Protein AF-A0A644YAF0-F1 (afdb_monomer)

Radius of gyration: 15.58 Å; Cα contacts (8 Å, |Δi|>4): 383; chains: 1; bounding box: 41×31×39 Å

Sequence (183 aa):
MEALLSTLYEPDDVIFIGDACANYSRQRECVRTVTEHLSNLQMAEYFRPNPLTGMSVRRDNGKQSLVCDECVAKFRYAVVEFDSKPLNEQYAFYLAMLDKGMPFAALIYSGNKSIHGLLAVDCPDADSWKRTVEDELFRNRLELLGCDGACKNESRMTRTPGVIRSNGKKQKLLYLNPNLKGN

Nearest PDB structures (foldseek):
  4gdf-assembly1_A  TM=5.094E-01  e=1.098E+00  Betapolyomavirus macacae
  2itj-assembly1_B  TM=3.925E-01  e=1.329E+00  Betapolyomavirus macacae
  5aa0-assembly1_BZ  TM=4.350E-01  e=3.694E+00  Thermus thermophilus HB8
  5nrl-assembly1_G  TM=4.087E-01  e=3.938E+00  Saccharomyces cerevisiae
  5a9z-assembly1_CA  TM=3.317E-01  e=3.050E+00  Thermus thermophilus HB8

Solvent-accessible surface area (backbone atoms only — not comparable to full-atom values): 9821 Å² total; per-residue (Å²): 75,65,73,57,49,73,42,49,50,53,60,76,40,22,33,42,36,36,53,96,84,55,48,59,73,52,37,65,76,25,51,37,31,41,48,55,38,71,76,59,70,67,88,34,66,22,28,29,76,26,30,29,62,78,46,78,44,74,44,96,89,72,45,64,37,57,70,44,56,93,17,50,64,43,53,28,43,48,51,45,37,32,81,84,51,58,60,71,59,51,52,52,52,53,52,54,39,50,74,72,63,48,56,54,27,32,33,28,36,55,43,76,60,34,50,41,31,31,34,57,66,58,30,93,45,70,70,50,33,45,52,51,40,36,44,51,44,28,65,71,41,39,39,78,74,54,32,49,72,84,31,49,49,73,38,44,72,45,65,32,33,69,40,67,44,97,87,72,30,55,15,34,70,77,45,74,40,69,88,49,41,54,130

Secondary structure (DSSP, 8-state):
-HHHHHHHS-TT-EEEEE-TT--HHHHHHHEEEHHHHHHS----SEE-SSPB----EE-TTS-EESSSGGGBS-EEEEEEE-SSS-HHHHHHHHHHHHHTT--EEEEEE-SSS-EEEEEEEEESSHHHHIIIIIIIIIIIIITTTT--GGGGSTT--EEPTTPBPTTSPBPEEEEE-GGG---

Organism: NCBI:txid1076179

Structure (mmCIF, N/CA/C/O backbone):
data_AF-A0A644YAF0-F1
#
_entry.id   AF-A0A644YAF0-F1
#
loop_
_atom_site.group_PDB
_atom_site.id
_atom_site.type_symbol
_atom_site.label_atom_id
_atom_site.label_alt_id
_atom_site.label_comp_id
_atom_site.label_asym_id
_atom_site.label_entity_id
_atom_site.label_seq_id
_atom_site.pdbx_PDB_ins_code
_atom_site.Cartn_x
_atom_site.Cartn_y
_atom_site.Cartn_z
_atom_site.occupancy
_atom_site.B_iso_or_equiv
_atom_site.auth_seq_id
_atom_site.auth_comp_id
_atom_site.auth_asym_id
_atom_site.auth_atom_id
_atom_site.pdbx_PDB_model_num
ATOM 1 N N . MET A 1 1 ? 2.584 -5.546 11.692 1.00 95.25 1 MET A N 1
ATOM 2 C CA . MET A 1 1 ? 3.159 -5.657 10.340 1.00 95.25 1 MET A CA 1
ATOM 3 C C . MET A 1 1 ? 3.464 -7.102 9.977 1.00 95.25 1 MET A C 1
ATOM 5 O O . MET A 1 1 ? 2.975 -7.532 8.950 1.00 95.25 1 MET A O 1
ATOM 9 N N . GLU A 1 2 ? 4.171 -7.864 10.819 1.00 96.19 2 GLU A N 1
ATOM 10 C CA . GLU A 1 2 ? 4.520 -9.280 10.562 1.00 96.19 2 GLU A CA 1
ATOM 11 C C . GLU A 1 2 ? 3.350 -10.125 10.048 1.00 96.19 2 GLU A C 1
ATOM 13 O O . GLU A 1 2 ? 3.428 -10.643 8.944 1.00 96.19 2 GLU A O 1
ATOM 18 N N . ALA A 1 3 ? 2.230 -10.159 10.783 1.00 96.06 3 ALA A N 1
ATOM 19 C CA . ALA A 1 3 ? 1.038 -10.902 10.369 1.00 96.06 3 ALA A CA 1
ATOM 20 C C . ALA A 1 3 ? 0.490 -10.463 9.001 1.00 96.06 3 ALA A C 1
ATOM 22 O O . ALA A 1 3 ? -0.013 -11.287 8.254 1.00 96.06 3 ALA A O 1
ATOM 23 N N . LEU A 1 4 ? 0.582 -9.174 8.657 1.00 97.62 4 LEU A N 1
ATOM 24 C CA . LEU A 1 4 ? 0.151 -8.679 7.349 1.00 97.62 4 LEU A CA 1
ATOM 25 C C . LEU A 1 4 ? 1.105 -9.169 6.251 1.00 97.62 4 LEU A C 1
ATOM 27 O O . LEU A 1 4 ? 0.639 -9.661 5.229 1.00 97.62 4 LEU A O 1
ATOM 31 N N . LEU A 1 5 ? 2.421 -9.074 6.482 1.00 97.38 5 LEU A N 1
ATOM 32 C CA . LEU A 1 5 ? 3.446 -9.516 5.534 1.00 97.38 5 LEU A CA 1
ATOM 33 C C . LEU A 1 5 ? 3.343 -11.014 5.239 1.00 97.38 5 LEU A C 1
ATOM 35 O O . LEU A 1 5 ? 3.239 -11.398 4.081 1.00 97.38 5 LEU A O 1
ATOM 39 N N . SER A 1 6 ? 3.308 -11.845 6.283 1.00 96.31 6 SER A N 1
ATOM 40 C CA . SER A 1 6 ? 3.255 -13.304 6.140 1.00 96.31 6 SER A CA 1
ATOM 41 C C . SER A 1 6 ? 1.943 -13.814 5.542 1.00 96.31 6 SER A C 1
ATOM 43 O O . SER A 1 6 ? 1.892 -14.938 5.053 1.00 96.31 6 SER A O 1
ATOM 45 N N . THR A 1 7 ? 0.885 -13.003 5.594 1.00 96.69 7 THR A N 1
ATOM 46 C CA . THR A 1 7 ? -0.437 -13.369 5.082 1.00 96.69 7 THR A CA 1
ATOM 47 C C . THR A 1 7 ? -0.634 -12.941 3.630 1.00 96.69 7 THR A C 1
ATOM 49 O O . THR A 1 7 ? -1.164 -13.713 2.839 1.00 96.69 7 THR A O 1
ATOM 52 N N . LEU A 1 8 ? -0.228 -11.718 3.269 1.00 97.00 8 LEU A N 1
ATOM 53 C CA . LEU A 1 8 ? -0.599 -11.098 1.988 1.00 97.00 8 LEU A CA 1
ATOM 54 C C . LEU A 1 8 ? 0.478 -11.156 0.902 1.00 97.00 8 LEU A C 1
ATOM 56 O O . LEU A 1 8 ? 0.191 -10.772 -0.235 1.00 97.00 8 LEU A O 1
ATOM 60 N N . TYR A 1 9 ? 1.690 -11.603 1.233 1.00 97.25 9 TYR A N 1
ATOM 61 C CA . TYR A 1 9 ? 2.835 -11.545 0.327 1.00 97.25 9 TYR A CA 1
ATOM 62 C C . TYR A 1 9 ? 3.627 -12.846 0.287 1.00 97.25 9 TYR A C 1
ATOM 64 O O . TYR A 1 9 ? 3.632 -13.628 1.241 1.00 97.25 9 TYR A O 1
ATOM 72 N N . GLU A 1 10 ? 4.296 -13.071 -0.839 1.00 96.50 10 GLU A N 1
ATOM 73 C CA . GLU A 1 10 ? 5.263 -14.148 -0.994 1.00 96.50 10 GLU A CA 1
ATOM 74 C C . GLU A 1 10 ? 6.615 -13.778 -0.371 1.00 96.50 10 GLU A C 1
ATOM 76 O O . GLU A 1 10 ? 6.951 -12.595 -0.289 1.00 96.50 10 GLU A O 1
ATOM 81 N N . PRO A 1 11 ? 7.416 -14.764 0.080 1.00 97.50 11 PRO A N 1
ATOM 82 C CA . PRO A 1 11 ? 8.702 -14.505 0.730 1.00 97.50 11 PRO A CA 1
ATOM 83 C C . PRO A 1 11 ? 9.697 -13.673 -0.097 1.00 97.50 11 PRO A C 1
ATOM 85 O O . PRO A 1 11 ? 10.553 -13.002 0.488 1.00 97.50 11 PRO A O 1
ATOM 88 N N . ASP A 1 12 ? 9.602 -13.730 -1.424 1.00 97.75 12 ASP A N 1
ATOM 89 C CA . ASP A 1 12 ? 10.455 -13.039 -2.394 1.00 97.75 12 ASP A CA 1
ATOM 90 C C . ASP A 1 12 ? 9.867 -11.713 -2.903 1.00 97.75 12 ASP A C 1
ATOM 92 O O . ASP A 1 12 ? 10.583 -10.947 -3.550 1.00 97.75 12 ASP A O 1
ATOM 96 N N . ASP A 1 13 ? 8.610 -11.392 -2.572 1.00 98.12 13 ASP A N 1
ATOM 97 C CA . ASP A 1 13 ? 8.034 -10.090 -2.904 1.00 98.12 13 ASP A CA 1
ATOM 98 C C . ASP A 1 13 ? 8.873 -8.974 -2.275 1.00 98.12 13 ASP A C 1
ATOM 100 O O . ASP A 1 13 ? 9.205 -9.004 -1.087 1.00 98.12 13 ASP A O 1
ATOM 104 N N . VAL A 1 14 ? 9.195 -7.952 -3.065 1.00 98.56 14 VAL A N 1
ATOM 105 C CA . VAL A 1 14 ? 9.964 -6.798 -2.597 1.00 98.56 14 VAL A CA 1
ATOM 106 C C . VAL A 1 14 ? 9.004 -5.710 -2.138 1.00 98.56 14 VAL A C 1
ATOM 108 O O . VAL A 1 14 ? 8.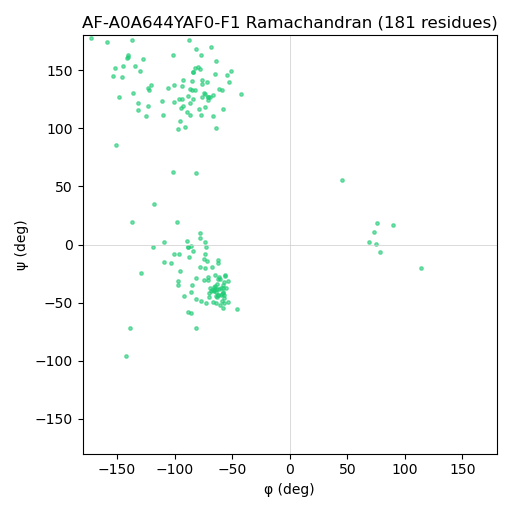218 -5.186 -2.922 1.00 98.56 14 VAL A O 1
ATOM 111 N N . ILE A 1 15 ? 9.077 -5.332 -0.866 1.00 98.31 15 ILE A N 1
ATOM 112 C CA . ILE A 1 15 ? 8.178 -4.357 -0.249 1.00 98.31 15 ILE A CA 1
ATOM 113 C C . ILE A 1 15 ? 8.986 -3.185 0.293 1.00 98.31 15 ILE A C 1
ATOM 115 O O . ILE A 1 15 ? 10.032 -3.350 0.921 1.00 98.31 15 ILE A O 1
ATOM 119 N N . PHE A 1 16 ? 8.486 -1.972 0.070 1.00 98.62 16 PHE A N 1
ATOM 120 C CA . PHE A 1 16 ? 8.986 -0.784 0.754 1.00 98.62 16 PHE A CA 1
ATOM 121 C C . PHE A 1 16 ? 8.308 -0.651 2.115 1.00 98.62 16 PHE A C 1
ATOM 123 O O . PHE A 1 16 ? 7.083 -0.548 2.159 1.00 98.62 16 PHE A O 1
ATOM 130 N N . ILE A 1 17 ? 9.091 -0.562 3.193 1.00 98.50 17 ILE A N 1
ATOM 131 C CA . ILE A 1 17 ? 8.634 -0.115 4.519 1.00 98.50 17 ILE A CA 1
ATOM 132 C C . ILE A 1 17 ? 9.535 1.044 4.946 1.00 98.50 17 ILE A C 1
ATOM 134 O O . ILE A 1 17 ? 10.723 0.850 5.193 1.00 98.50 17 ILE A O 1
ATOM 138 N N . GLY A 1 18 ? 8.995 2.261 4.994 1.00 97.56 18 GLY A N 1
ATOM 139 C CA . GLY A 1 18 ? 9.788 3.468 5.218 1.00 97.56 18 GLY A CA 1
ATOM 140 C C . GLY A 1 18 ? 8.947 4.729 5.409 1.00 97.56 18 GLY A C 1
ATOM 141 O O . GLY A 1 18 ? 7.720 4.713 5.318 1.00 97.56 18 GLY A O 1
ATOM 142 N N . ASP A 1 19 ? 9.620 5.847 5.669 1.00 95.56 19 ASP A N 1
ATOM 143 C CA . ASP A 1 19 ? 8.964 7.145 5.837 1.00 95.56 19 ASP A CA 1
ATOM 144 C C . ASP A 1 19 ? 8.659 7.814 4.489 1.00 95.56 19 ASP A C 1
ATOM 146 O O . ASP A 1 19 ? 9.377 7.632 3.502 1.00 95.56 19 ASP A O 1
ATOM 150 N N . ALA A 1 20 ? 7.616 8.651 4.450 1.00 91.88 20 ALA A N 1
ATOM 151 C CA . ALA A 1 20 ? 7.128 9.277 3.216 1.00 91.88 20 ALA A CA 1
ATOM 152 C C . ALA A 1 20 ? 8.194 10.108 2.470 1.00 91.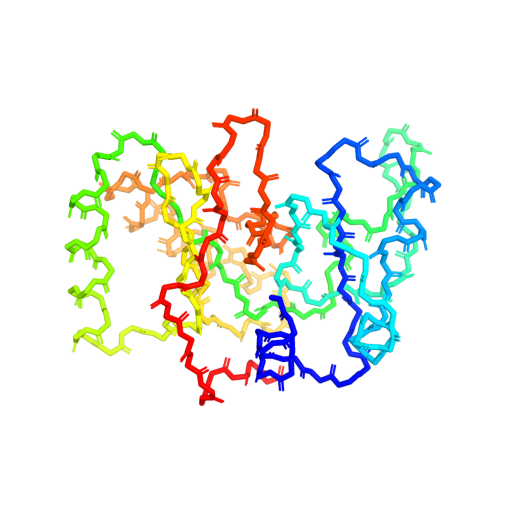88 20 ALA A C 1
ATOM 154 O O . ALA A 1 20 ? 8.189 10.164 1.242 1.00 91.88 20 ALA A O 1
ATOM 155 N N . CYS A 1 21 ? 9.129 10.720 3.203 1.00 91.50 21 CYS A N 1
ATOM 156 C CA . CYS A 1 21 ? 10.192 11.570 2.657 1.00 91.50 21 CYS A CA 1
ATOM 157 C C . CYS A 1 21 ? 11.539 10.838 2.486 1.00 91.50 21 CYS A C 1
ATOM 159 O O . CYS A 1 21 ? 12.582 11.492 2.402 1.00 91.50 21 CYS A O 1
ATOM 161 N N . ALA A 1 22 ? 11.552 9.500 2.455 1.00 93.12 22 ALA A N 1
ATOM 162 C CA . ALA A 1 22 ? 12.776 8.723 2.271 1.00 93.12 22 ALA A CA 1
ATOM 163 C C . ALA A 1 22 ? 13.485 9.095 0.955 1.00 93.12 22 ALA A C 1
ATOM 165 O O . ALA A 1 22 ? 12.968 8.881 -0.147 1.00 93.12 22 ALA A O 1
ATOM 166 N N . ASN A 1 23 ? 14.700 9.641 1.069 1.00 95.19 23 ASN A N 1
ATOM 167 C CA . ASN A 1 23 ? 15.571 9.881 -0.080 1.00 95.19 23 ASN A CA 1
ATOM 168 C C . ASN A 1 23 ? 16.057 8.553 -0.690 1.00 95.19 23 ASN A C 1
ATOM 170 O O . ASN A 1 23 ? 15.899 7.493 -0.092 1.00 95.19 23 ASN A O 1
ATOM 174 N N . TYR A 1 24 ? 16.693 8.603 -1.861 1.00 96.38 24 TYR A N 1
ATOM 175 C CA . TYR A 1 24 ? 17.127 7.393 -2.567 1.00 96.38 24 TYR A CA 1
ATOM 176 C C . TYR A 1 24 ? 18.035 6.471 -1.732 1.00 96.38 24 TYR A C 1
ATOM 178 O O . TYR A 1 24 ? 17.889 5.253 -1.790 1.00 96.38 24 TYR A O 1
ATOM 186 N N . SER A 1 25 ? 18.932 7.026 -0.906 1.00 96.88 25 SER A N 1
ATOM 187 C CA . SER A 1 25 ? 19.772 6.194 -0.036 1.00 96.88 25 SER A CA 1
ATOM 188 C C . SER A 1 25 ? 18.939 5.437 0.991 1.00 96.88 25 SER A C 1
ATOM 190 O O . SER A 1 25 ? 19.132 4.239 1.150 1.00 96.88 25 SER A O 1
ATOM 192 N N . ARG A 1 26 ? 17.978 6.115 1.628 1.00 97.00 26 ARG A N 1
ATOM 193 C CA . ARG A 1 26 ? 17.046 5.483 2.569 1.00 97.00 26 ARG A CA 1
ATOM 194 C C . ARG A 1 26 ? 16.127 4.483 1.883 1.00 97.00 26 ARG A C 1
ATOM 196 O O . ARG A 1 26 ? 15.865 3.429 2.439 1.00 97.00 26 ARG A O 1
ATOM 203 N N . GLN A 1 27 ? 15.691 4.752 0.655 1.00 97.44 27 GLN A N 1
ATOM 204 C CA . GLN A 1 27 ? 14.897 3.788 -0.107 1.00 97.44 27 GLN A CA 1
ATOM 205 C C . GLN A 1 27 ? 15.643 2.462 -0.298 1.00 97.44 27 GLN A C 1
ATOM 207 O O . GLN A 1 27 ? 15.031 1.419 -0.117 1.00 97.44 27 GLN A O 1
ATOM 212 N N . ARG A 1 28 ? 16.957 2.476 -0.570 1.00 97.06 28 ARG A N 1
ATOM 213 C CA . ARG A 1 28 ? 17.759 1.237 -0.669 1.00 97.06 28 ARG A CA 1
ATOM 214 C C . ARG A 1 28 ? 17.794 0.420 0.623 1.00 97.06 28 ARG A C 1
ATOM 216 O O . ARG A 1 28 ? 17.968 -0.786 0.562 1.00 97.06 28 ARG A O 1
ATOM 223 N N . GLU A 1 29 ? 17.655 1.070 1.774 1.00 97.00 29 GLU A N 1
ATOM 224 C CA . GLU A 1 29 ? 17.593 0.399 3.078 1.00 97.00 29 GLU A CA 1
ATOM 225 C C . GLU A 1 29 ? 16.179 -0.142 3.368 1.00 97.00 29 GLU A C 1
ATOM 227 O O . GLU A 1 29 ? 16.025 -1.130 4.078 1.00 97.00 29 GLU A O 1
ATOM 232 N N . CYS A 1 30 ? 15.145 0.496 2.813 1.00 97.81 30 CYS A N 1
ATOM 233 C CA . CYS A 1 30 ? 13.734 0.212 3.089 1.00 97.81 30 CYS A CA 1
ATOM 234 C C . CYS A 1 30 ? 13.063 -0.745 2.088 1.00 97.81 30 CYS A C 1
ATOM 236 O O . CYS A 1 30 ? 12.024 -1.324 2.409 1.00 97.81 30 CYS A O 1
ATOM 238 N N . VAL A 1 31 ? 13.598 -0.865 0.870 1.00 98.44 31 VAL A N 1
ATOM 239 C CA . VAL A 1 31 ? 13.096 -1.742 -0.200 1.00 98.44 31 VAL A CA 1
ATOM 240 C C . VAL A 1 31 ? 13.808 -3.083 -0.089 1.00 98.44 31 VAL A C 1
ATOM 242 O O . VAL A 1 31 ? 14.970 -3.206 -0.465 1.00 98.44 31 VAL A O 1
ATOM 245 N N . ARG A 1 32 ? 13.120 -4.068 0.489 1.00 98.56 32 ARG A N 1
ATOM 246 C CA . ARG A 1 32 ? 13.668 -5.388 0.832 1.00 98.56 32 ARG A CA 1
ATOM 247 C C . ARG A 1 32 ? 12.630 -6.465 0.546 1.00 98.56 32 ARG A C 1
ATOM 249 O O . ARG A 1 32 ? 11.438 -6.165 0.465 1.00 98.56 32 ARG A O 1
ATOM 256 N N . THR A 1 33 ? 13.069 -7.707 0.411 1.00 98.62 33 THR A N 1
ATOM 257 C CA . THR A 1 33 ? 12.160 -8.855 0.312 1.00 98.62 33 THR A CA 1
ATOM 258 C C . THR A 1 33 ? 11.350 -9.029 1.598 1.00 98.62 33 THR A C 1
ATOM 260 O O . THR A 1 33 ? 11.757 -8.598 2.683 1.00 98.62 33 THR A O 1
ATOM 263 N N . VAL A 1 34 ? 10.202 -9.699 1.510 1.00 98.38 34 VAL A N 1
ATOM 264 C CA . VAL A 1 34 ? 9.397 -10.060 2.686 1.00 98.38 34 VAL A CA 1
ATOM 265 C C . VAL A 1 34 ? 10.207 -10.904 3.666 1.00 98.38 34 VAL A C 1
ATOM 267 O O . VAL A 1 34 ? 10.161 -10.633 4.865 1.00 98.38 34 VAL A O 1
ATOM 270 N N . THR A 1 35 ? 10.999 -11.863 3.178 1.00 98.44 35 THR A N 1
ATOM 271 C CA . THR A 1 35 ? 11.914 -12.666 4.009 1.00 98.44 35 THR A CA 1
ATOM 272 C C . THR A 1 35 ? 12.841 -11.787 4.846 1.00 98.44 35 THR A C 1
ATOM 274 O O . THR A 1 35 ? 12.941 -11.960 6.059 1.00 98.44 35 THR A O 1
ATOM 277 N N . GLU A 1 36 ? 13.492 -10.810 4.217 1.00 98.44 36 GLU A N 1
ATOM 278 C CA . GLU A 1 36 ? 14.409 -9.895 4.896 1.00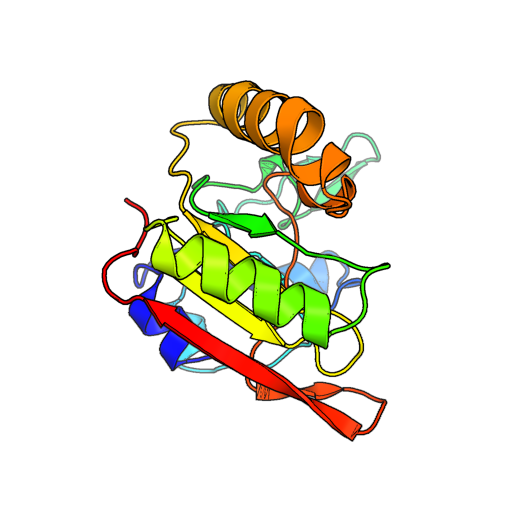 98.44 36 GLU A CA 1
ATOM 279 C C . GLU A 1 36 ? 13.688 -8.992 5.907 1.00 98.44 36 GLU A C 1
ATOM 281 O O . GLU A 1 36 ? 14.206 -8.733 6.999 1.00 98.44 36 GLU A O 1
ATOM 286 N N . HIS A 1 37 ? 12.491 -8.505 5.572 1.00 98.25 37 HIS A N 1
ATOM 287 C CA . HIS A 1 37 ? 11.677 -7.733 6.512 1.00 98.25 37 HIS A CA 1
ATOM 288 C C . HIS A 1 37 ? 11.255 -8.569 7.716 1.00 98.25 37 HIS A C 1
ATOM 290 O O . HIS A 1 37 ? 11.309 -8.073 8.834 1.00 98.25 37 HIS A O 1
ATOM 296 N N . LEU A 1 38 ? 10.870 -9.830 7.525 1.00 97.94 38 LEU A N 1
ATOM 297 C CA . LEU A 1 38 ? 10.487 -10.715 8.627 1.00 97.94 38 LEU A CA 1
ATOM 298 C C . LEU A 1 38 ? 11.688 -11.137 9.485 1.00 97.94 38 LEU A C 1
ATOM 300 O O . LEU A 1 38 ? 11.531 -11.320 10.689 1.00 97.94 38 LEU A O 1
ATOM 304 N N . SER A 1 39 ? 12.888 -11.251 8.907 1.00 97.94 39 SER A N 1
ATOM 305 C CA . SER A 1 39 ? 14.098 -11.594 9.664 1.00 97.94 39 SER A CA 1
ATOM 306 C C . SER A 1 39 ? 14.627 -10.430 10.508 1.00 97.94 39 SER A C 1
ATOM 308 O O . SER A 1 39 ? 15.254 -10.647 11.542 1.00 97.94 39 SER A O 1
ATOM 310 N N . ASN A 1 40 ? 14.422 -9.190 10.055 1.00 97.25 40 ASN A N 1
ATOM 311 C CA . ASN A 1 40 ? 14.805 -7.978 10.773 1.00 97.25 40 ASN A CA 1
ATOM 312 C C . ASN A 1 40 ? 13.855 -6.833 10.411 1.00 97.25 40 ASN A C 1
ATOM 314 O O . ASN A 1 40 ? 14.125 -6.045 9.493 1.00 97.25 40 ASN A O 1
ATOM 318 N N . LEU A 1 41 ? 12.734 -6.767 11.129 1.00 95.81 41 LEU A N 1
ATOM 319 C CA . LEU A 1 41 ? 11.661 -5.829 10.840 1.00 95.81 41 LEU A CA 1
ATOM 320 C C . LEU A 1 41 ? 12.009 -4.422 11.321 1.00 95.81 41 LEU A C 1
ATOM 322 O O . LEU A 1 41 ? 12.024 -4.131 12.517 1.00 95.81 41 LEU A O 1
ATOM 326 N N . GLN A 1 42 ? 12.213 -3.522 10.364 1.00 95.56 42 GLN A N 1
ATOM 327 C CA . GLN A 1 42 ? 12.367 -2.097 10.628 1.00 95.56 42 GLN A CA 1
ATOM 328 C C . GLN A 1 42 ? 11.018 -1.403 10.451 1.00 95.56 42 GLN A C 1
ATOM 330 O O . GLN A 1 42 ? 10.511 -1.246 9.343 1.00 95.56 42 GLN A O 1
ATOM 335 N N . MET A 1 43 ? 10.408 -1.020 11.569 1.00 95.81 43 MET A N 1
ATOM 336 C CA . MET A 1 43 ? 9.113 -0.345 11.565 1.00 95.81 43 MET A CA 1
ATOM 337 C C . MET A 1 43 ? 9.263 1.108 11.104 1.00 95.81 43 MET A C 1
ATOM 339 O O . MET A 1 43 ? 10.060 1.857 11.662 1.00 95.81 43 MET A O 1
ATOM 343 N N . ALA A 1 44 ? 8.432 1.518 10.148 1.00 97.06 44 ALA A N 1
ATOM 344 C CA . ALA A 1 44 ? 8.315 2.898 9.681 1.00 97.06 44 ALA A CA 1
ATOM 345 C C . ALA A 1 44 ? 6.848 3.248 9.415 1.00 97.06 44 ALA A C 1
ATOM 347 O O . ALA A 1 44 ? 6.015 2.347 9.288 1.00 97.06 44 ALA A O 1
ATOM 348 N N . GLU A 1 45 ? 6.508 4.538 9.349 1.00 97.19 45 GLU A N 1
ATOM 349 C CA . GLU A 1 45 ? 5.108 4.990 9.352 1.00 97.19 45 GLU A CA 1
ATOM 350 C C . GLU A 1 45 ? 4.294 4.445 8.160 1.00 97.19 45 GLU A C 1
ATOM 352 O O . GLU A 1 45 ? 3.091 4.190 8.310 1.00 97.19 45 GLU A O 1
ATOM 357 N N . TYR A 1 46 ? 4.952 4.189 7.024 1.00 98.31 46 TYR A N 1
ATOM 358 C CA . TYR A 1 46 ? 4.314 3.755 5.785 1.00 98.31 46 TYR A CA 1
ATOM 359 C C . TYR A 1 46 ? 4.938 2.493 5.190 1.00 98.31 46 TYR A C 1
ATOM 361 O O . TYR A 1 46 ? 6.095 2.150 5.440 1.00 98.31 46 TYR A O 1
ATOM 369 N N . PHE A 1 47 ? 4.160 1.840 4.335 1.00 98.44 47 PHE A N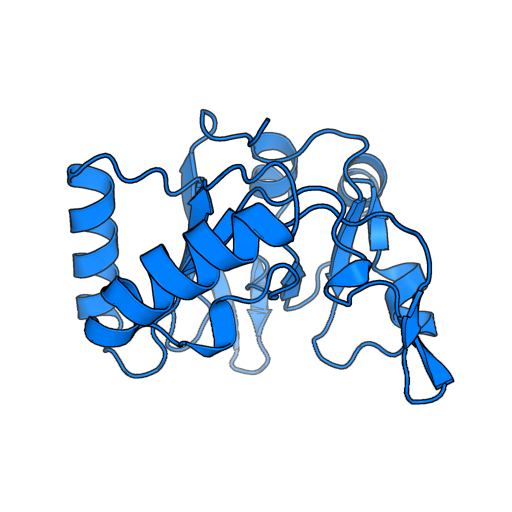 1
ATOM 370 C CA . PHE A 1 47 ? 4.634 0.832 3.398 1.00 98.44 47 PHE A CA 1
ATOM 371 C C . PHE A 1 47 ? 3.920 0.986 2.052 1.00 98.44 47 PHE A C 1
ATOM 373 O O . PHE A 1 47 ? 2.885 1.654 1.970 1.00 98.44 47 PHE A O 1
ATOM 380 N N . ARG A 1 48 ? 4.463 0.393 0.986 1.00 98.31 48 ARG A N 1
ATOM 381 C CA . ARG A 1 48 ? 3.768 0.299 -0.311 1.00 98.31 48 ARG A CA 1
ATOM 382 C C . ARG A 1 48 ? 3.172 -1.098 -0.452 1.00 98.31 48 ARG A C 1
ATOM 384 O O . ARG A 1 48 ? 3.921 -2.063 -0.318 1.00 98.31 48 ARG A O 1
ATOM 391 N N . PRO A 1 49 ? 1.851 -1.223 -0.663 1.00 97.44 49 PRO A N 1
ATOM 392 C CA . PRO A 1 49 ? 1.192 -2.514 -0.629 1.00 97.44 49 PRO A CA 1
ATOM 393 C C . PRO A 1 49 ? 1.405 -3.316 -1.910 1.00 97.44 49 PRO A C 1
ATOM 395 O O . PRO A 1 49 ? 1.233 -4.525 -1.872 1.00 97.44 49 PRO A O 1
ATOM 398 N N . ASN A 1 50 ? 1.779 -2.688 -3.021 1.00 98.06 50 ASN A N 1
ATOM 399 C CA . ASN A 1 50 ? 2.110 -3.403 -4.245 1.00 98.06 50 ASN A CA 1
ATOM 400 C C . ASN A 1 50 ? 3.600 -3.781 -4.254 1.00 98.06 50 ASN A C 1
ATOM 402 O O . ASN A 1 50 ? 4.434 -2.897 -4.023 1.00 98.06 50 ASN A O 1
ATOM 406 N N . PRO A 1 51 ? 3.942 -5.066 -4.493 1.00 98.06 51 PRO A N 1
ATOM 407 C CA . PRO A 1 51 ? 5.322 -5.501 -4.664 1.00 98.06 51 PRO A CA 1
ATOM 408 C C . PRO A 1 51 ? 6.054 -4.685 -5.725 1.00 98.06 51 PRO A C 1
ATOM 410 O O . PRO A 1 51 ? 5.501 -4.353 -6.775 1.00 98.06 51 PRO A O 1
ATOM 413 N N . LEU A 1 52 ? 7.308 -4.371 -5.434 1.00 98.56 52 LEU A N 1
ATOM 414 C CA . LEU A 1 52 ? 8.194 -3.570 -6.262 1.00 98.56 52 LEU A CA 1
ATOM 415 C C . LEU A 1 52 ? 9.166 -4.466 -7.036 1.00 98.56 52 LEU A C 1
ATOM 417 O O . LEU A 1 52 ? 9.387 -5.621 -6.690 1.00 98.56 52 LEU A O 1
ATOM 421 N N . THR A 1 53 ? 9.796 -3.918 -8.069 1.00 98.31 53 THR A N 1
ATOM 422 C CA . THR A 1 53 ? 10.831 -4.613 -8.848 1.00 98.31 53 THR A CA 1
ATOM 423 C C . THR A 1 53 ? 12.150 -4.735 -8.085 1.00 98.31 53 THR A C 1
ATOM 425 O O . THR A 1 53 ? 13.009 -5.526 -8.457 1.00 98.31 53 THR A O 1
ATOM 428 N N . GLY A 1 54 ? 12.359 -3.901 -7.058 1.00 97.69 54 GLY A N 1
ATOM 429 C CA . GLY A 1 54 ? 13.658 -3.737 -6.396 1.00 97.69 54 GLY A CA 1
ATOM 430 C C . GLY A 1 54 ? 14.714 -3.044 -7.269 1.00 97.69 54 GLY A C 1
ATOM 431 O O . GLY A 1 54 ? 15.851 -2.860 -6.834 1.00 97.69 54 GLY A O 1
ATOM 432 N N . MET A 1 55 ? 14.351 -2.628 -8.486 1.00 97.25 55 MET A N 1
ATOM 433 C CA . MET A 1 55 ? 15.249 -1.994 -9.445 1.00 97.25 55 MET A CA 1
ATOM 434 C C . MET A 1 55 ? 15.063 -0.480 -9.454 1.00 97.25 55 MET A C 1
ATOM 436 O O . MET A 1 55 ? 13.951 0.047 -9.421 1.00 97.25 55 MET A O 1
ATOM 440 N N . SER A 1 56 ? 16.187 0.231 -9.502 1.00 96.81 56 SER A N 1
ATOM 441 C CA . SER A 1 56 ? 16.201 1.689 -9.534 1.00 96.81 56 SER A CA 1
ATOM 442 C C . SER A 1 56 ? 15.758 2.212 -10.895 1.00 96.81 56 SER A C 1
ATOM 444 O O . SER A 1 56 ? 16.319 1.831 -11.922 1.00 96.81 56 SER A O 1
ATOM 446 N N . VAL A 1 57 ? 14.806 3.139 -10.886 1.00 97.00 57 VAL A N 1
ATOM 447 C CA . VAL A 1 57 ? 14.333 3.869 -12.061 1.00 97.00 57 VAL A CA 1
ATOM 448 C C . VAL A 1 57 ? 14.869 5.296 -12.013 1.00 97.00 57 VAL A C 1
ATOM 450 O O . VAL A 1 57 ? 14.831 5.966 -10.974 1.00 97.00 57 VAL A O 1
ATOM 453 N N . ARG A 1 58 ? 15.381 5.784 -13.147 1.00 96.31 58 ARG A N 1
ATOM 454 C CA . ARG A 1 58 ? 15.776 7.186 -13.311 1.00 96.31 58 ARG A CA 1
ATOM 455 C C . ARG A 1 58 ? 14.577 7.979 -13.819 1.00 96.31 58 ARG A C 1
ATOM 457 O O . ARG A 1 58 ? 14.149 7.781 -14.945 1.00 96.31 58 ARG A O 1
ATOM 464 N N . ARG A 1 59 ? 14.080 8.899 -12.996 1.00 92.75 59 ARG A N 1
ATOM 465 C CA . ARG A 1 59 ? 12.939 9.762 -13.322 1.00 92.75 59 ARG A CA 1
ATOM 466 C C . ARG A 1 59 ? 13.348 10.900 -14.260 1.00 92.75 59 ARG A C 1
ATOM 468 O O . ARG A 1 59 ? 14.518 11.283 -14.290 1.00 92.75 59 ARG A O 1
ATOM 475 N N . ASP A 1 60 ? 12.365 11.530 -14.902 1.00 89.44 60 ASP A N 1
ATOM 476 C CA . ASP A 1 60 ? 12.551 12.670 -15.821 1.00 89.44 60 ASP A CA 1
ATOM 477 C C . ASP A 1 60 ? 13.348 13.835 -15.221 1.00 89.44 60 ASP A C 1
ATOM 479 O O . ASP A 1 60 ? 14.103 14.521 -15.904 1.00 89.44 60 ASP A O 1
ATOM 483 N N . ASN A 1 61 ? 13.241 14.038 -13.906 1.00 89.56 61 ASN A N 1
ATOM 484 C CA . ASN A 1 61 ? 14.002 15.057 -13.179 1.00 89.56 61 ASN A CA 1
ATOM 485 C C . ASN A 1 61 ? 15.467 14.660 -12.893 1.00 89.56 61 ASN A C 1
ATOM 487 O O . ASN A 1 61 ? 16.140 15.304 -12.086 1.00 89.56 61 ASN A O 1
ATOM 491 N N . GLY A 1 62 ? 15.945 13.565 -13.488 1.00 91.81 62 GLY A N 1
ATOM 492 C CA . GLY A 1 62 ? 17.292 13.026 -13.347 1.00 91.81 62 GLY A CA 1
ATOM 493 C C . GLY A 1 62 ? 17.551 12.249 -12.054 1.00 91.81 62 GLY A C 1
ATOM 494 O O . GLY A 1 62 ? 18.624 11.654 -11.935 1.00 91.81 62 GLY A O 1
ATOM 495 N N . LYS A 1 63 ? 16.611 12.224 -11.100 1.00 93.00 63 LYS A N 1
ATOM 496 C CA . LYS A 1 63 ? 16.774 11.538 -9.809 1.00 93.00 63 LYS A CA 1
ATOM 497 C C . LYS A 1 63 ? 16.434 10.054 -9.917 1.00 93.00 63 LYS A C 1
ATOM 499 O O . LYS A 1 63 ? 15.543 9.659 -10.663 1.00 93.00 63 LYS A O 1
ATOM 504 N N . GLN A 1 64 ? 17.118 9.247 -9.114 1.00 96.56 64 GLN A N 1
ATOM 505 C CA . GLN A 1 64 ? 16.821 7.825 -8.959 1.00 96.56 64 GLN A CA 1
ATOM 506 C C . GLN A 1 64 ? 15.708 7.590 -7.931 1.00 96.56 64 GLN A C 1
ATOM 508 O O . GLN A 1 64 ? 15.578 8.341 -6.960 1.00 96.56 64 GLN A O 1
ATOM 513 N N . SER A 1 65 ? 14.924 6.538 -8.145 1.00 97.00 65 SER A N 1
ATOM 514 C CA . SER A 1 65 ? 13.830 6.110 -7.277 1.00 97.00 65 SER A CA 1
ATOM 515 C C . SER A 1 65 ? 13.727 4.588 -7.280 1.00 97.00 65 SER A C 1
ATOM 517 O O . SER A 1 65 ? 13.939 3.962 -8.310 1.00 97.00 65 SER A O 1
ATOM 519 N N . LEU A 1 66 ? 13.384 4.005 -6.134 1.00 97.94 66 LEU A N 1
ATOM 520 C CA . LEU A 1 66 ? 13.017 2.587 -6.002 1.00 97.94 66 LEU A CA 1
ATOM 521 C C . LEU A 1 66 ? 11.525 2.395 -5.710 1.00 97.94 66 LEU A C 1
ATOM 523 O O . LEU A 1 66 ? 11.076 1.284 -5.461 1.00 97.94 66 LEU A O 1
ATOM 527 N N . VAL A 1 67 ? 10.767 3.490 -5.654 1.00 97.12 67 VAL A N 1
ATOM 528 C CA . VAL A 1 67 ? 9.412 3.508 -5.091 1.00 97.12 67 VAL A CA 1
ATOM 529 C C . VAL A 1 67 ? 8.429 4.315 -5.944 1.00 97.12 67 VAL A C 1
ATOM 531 O O . VAL A 1 67 ? 7.414 4.778 -5.434 1.00 97.12 67 VAL A O 1
ATOM 534 N N . CYS A 1 68 ? 8.738 4.568 -7.218 1.00 95.88 68 CYS A N 1
ATOM 535 C CA . CYS A 1 68 ? 7.792 5.217 -8.134 1.00 95.88 68 CYS A CA 1
ATOM 536 C C . CYS A 1 68 ? 6.884 4.188 -8.815 1.00 95.88 68 CYS A C 1
ATOM 538 O O . CYS A 1 68 ? 7.048 2.991 -8.608 1.00 95.88 68 CYS A O 1
ATOM 540 N N . ASP A 1 69 ? 5.927 4.666 -9.604 1.00 96.62 69 ASP A N 1
ATOM 541 C CA . ASP A 1 69 ? 4.962 3.824 -10.320 1.00 96.62 69 ASP A CA 1
ATOM 542 C C . ASP A 1 69 ? 5.665 2.807 -11.242 1.00 96.62 69 ASP A C 1
ATOM 544 O O . ASP A 1 69 ? 5.418 1.612 -11.143 1.00 96.62 69 ASP A O 1
ATOM 548 N N . GLU A 1 70 ? 6.700 3.232 -11.976 1.00 96.56 70 GLU A N 1
ATOM 549 C CA . GLU A 1 70 ? 7.566 2.344 -12.779 1.00 96.56 70 GLU A CA 1
ATOM 550 C C . GLU A 1 70 ? 8.350 1.294 -11.961 1.00 96.56 70 GLU A C 1
ATOM 552 O O . GLU A 1 70 ? 8.926 0.365 -12.523 1.00 96.56 70 GLU A O 1
ATOM 557 N N . CYS A 1 71 ? 8.416 1.434 -10.633 1.00 97.81 71 CYS A N 1
ATOM 558 C CA . CYS A 1 71 ? 9.036 0.438 -9.760 1.00 97.81 71 CYS A CA 1
ATOM 559 C C . CYS A 1 71 ? 8.046 -0.638 -9.302 1.00 97.81 71 CYS A C 1
ATOM 561 O O . CYS A 1 71 ? 8.466 -1.526 -8.566 1.00 97.81 71 CYS A O 1
ATOM 563 N N . VAL A 1 72 ? 6.762 -0.574 -9.662 1.00 98.19 72 VAL A N 1
ATOM 564 C CA . VAL A 1 72 ? 5.767 -1.586 -9.282 1.00 98.19 72 VAL A CA 1
ATOM 565 C C . VAL A 1 72 ? 5.944 -2.838 -10.142 1.00 98.19 72 VAL A C 1
ATOM 567 O O . VAL A 1 72 ? 5.967 -2.766 -11.365 1.00 98.19 72 VAL A O 1
ATOM 570 N N . ALA A 1 73 ? 6.081 -3.993 -9.491 1.00 97.81 73 ALA A N 1
ATOM 571 C CA . ALA A 1 73 ? 6.204 -5.295 -10.144 1.00 97.81 73 ALA A CA 1
ATOM 572 C C . ALA A 1 73 ? 4.873 -6.049 -10.217 1.00 97.81 73 ALA A C 1
ATOM 574 O O . ALA A 1 73 ? 4.641 -6.782 -11.173 1.00 97.81 73 ALA A O 1
ATOM 575 N N . LYS A 1 74 ? 4.013 -5.904 -9.200 1.00 97.56 74 LYS A N 1
ATOM 576 C CA . LYS A 1 74 ? 2.720 -6.599 -9.125 1.00 97.56 74 LYS A CA 1
ATOM 577 C C . LYS A 1 74 ? 1.630 -5.642 -8.659 1.00 97.56 74 LYS A C 1
ATOM 579 O O . LYS A 1 74 ? 1.778 -4.983 -7.631 1.00 97.56 74 LYS A O 1
ATOM 584 N N . PHE A 1 75 ? 0.516 -5.598 -9.380 1.00 97.50 75 PHE A N 1
ATOM 585 C CA . PHE A 1 75 ? -0.556 -4.619 -9.195 1.00 97.50 75 PHE A CA 1
ATOM 586 C C . PHE A 1 75 ? -1.734 -5.229 -8.419 1.00 97.50 75 PHE A C 1
ATOM 588 O O . PHE A 1 75 ? -2.844 -5.380 -8.929 1.00 97.50 75 PHE A O 1
ATOM 595 N N . ARG A 1 76 ? -1.478 -5.628 -7.171 1.00 96.38 76 ARG A N 1
ATOM 596 C CA . ARG A 1 76 ? -2.388 -6.475 -6.381 1.00 96.38 76 ARG A CA 1
ATOM 597 C C . ARG A 1 76 ? -3.467 -5.705 -5.636 1.00 96.38 76 ARG A C 1
ATOM 599 O O . ARG A 1 76 ? -4.605 -6.168 -5.575 1.00 96.38 76 ARG A O 1
ATOM 606 N N . TYR A 1 77 ? -3.121 -4.559 -5.054 1.00 97.69 77 TYR A N 1
ATOM 607 C CA . TYR A 1 77 ? -3.962 -3.875 -4.078 1.00 97.69 77 TYR A CA 1
ATOM 608 C C . TYR A 1 77 ? -4.124 -2.388 -4.388 1.00 97.69 77 TYR A C 1
ATOM 610 O O . TYR A 1 77 ? -3.149 -1.636 -4.387 1.00 97.69 77 TYR A O 1
ATOM 618 N N . ALA A 1 78 ? -5.370 -1.950 -4.555 1.00 97.94 78 ALA A N 1
ATOM 619 C CA . ALA A 1 78 ? -5.739 -0.541 -4.569 1.00 97.94 78 ALA A CA 1
ATOM 620 C C . ALA A 1 78 ? -5.948 -0.031 -3.134 1.00 97.94 78 ALA A C 1
ATOM 622 O O . ALA A 1 78 ? -6.626 -0.673 -2.326 1.00 97.94 78 ALA A O 1
ATOM 623 N N . VAL A 1 79 ? -5.371 1.130 -2.806 1.00 98.19 79 VAL A N 1
ATOM 624 C CA . VAL A 1 79 ? -5.537 1.754 -1.485 1.00 98.19 79 VAL A CA 1
ATOM 625 C C . VAL A 1 79 ? -6.798 2.601 -1.491 1.00 98.19 79 VAL A C 1
ATOM 627 O O . VAL A 1 79 ? -6.838 3.639 -2.131 1.00 98.19 79 VAL A O 1
ATOM 630 N N . VAL A 1 80 ? -7.817 2.199 -0.745 1.00 98.19 80 VAL A N 1
ATOM 631 C CA . VAL A 1 80 ? -9.033 2.995 -0.545 1.00 98.19 80 VAL A CA 1
ATOM 632 C C . VAL A 1 80 ? -8.881 3.753 0.771 1.00 98.19 80 VAL A C 1
ATOM 634 O O . VAL A 1 80 ? -8.612 3.136 1.798 1.00 98.19 80 VAL A O 1
ATOM 637 N N . GLU A 1 81 ? -9.020 5.078 0.774 1.00 96.44 81 GLU A N 1
ATOM 638 C CA . GLU A 1 81 ? -9.044 5.866 2.011 1.00 96.44 81 GLU A CA 1
ATOM 639 C C . GLU A 1 81 ? -9.999 7.055 1.910 1.00 96.44 81 GLU A C 1
ATOM 641 O O . GLU A 1 81 ? -10.257 7.591 0.832 1.00 96.44 81 GLU A O 1
ATOM 646 N N . PHE A 1 82 ? -10.506 7.488 3.062 1.00 95.25 82 PHE A N 1
ATOM 647 C CA . PHE A 1 82 ? -11.352 8.668 3.172 1.00 95.25 82 PHE A CA 1
ATOM 648 C C . PHE A 1 82 ? -10.721 9.640 4.154 1.00 95.25 82 PHE A C 1
ATOM 650 O O . PHE A 1 82 ? -10.550 9.335 5.335 1.00 95.25 82 PHE A O 1
ATOM 657 N N . ASP A 1 83 ? -10.408 10.829 3.659 1.00 85.69 83 ASP A N 1
ATOM 658 C CA . ASP A 1 83 ? -9.649 11.814 4.421 1.00 85.69 83 ASP A CA 1
ATOM 659 C C . ASP A 1 83 ? -10.529 12.938 4.993 1.00 85.69 83 ASP A C 1
ATOM 661 O O . ASP A 1 83 ? -10.118 13.660 5.908 1.00 85.69 83 ASP A O 1
ATOM 665 N N . SER A 1 84 ? -11.750 13.061 4.462 1.00 89.38 84 SER A N 1
ATOM 666 C CA . SER A 1 84 ? -12.766 14.055 4.821 1.00 89.38 84 SER A CA 1
ATOM 667 C C . SER A 1 84 ? -13.960 13.471 5.584 1.00 89.38 84 SER A C 1
ATOM 669 O O . SER A 1 84 ? -14.723 14.229 6.182 1.00 89.38 84 SER A O 1
ATOM 671 N N . LYS A 1 85 ? -14.134 12.141 5.592 1.00 94.25 85 LYS A N 1
ATOM 672 C CA . LYS A 1 85 ? -15.254 11.488 6.283 1.00 94.25 85 LYS A CA 1
ATOM 673 C C . LYS A 1 85 ? -14.951 11.242 7.762 1.00 94.25 85 LYS A C 1
ATOM 675 O O . LYS A 1 85 ? -13.847 10.797 8.081 1.00 94.25 85 LYS A O 1
ATOM 680 N N . PRO A 1 86 ? -15.926 11.419 8.666 1.00 96.56 86 PRO A N 1
ATOM 681 C CA . PRO A 1 86 ? -15.821 10.949 10.043 1.00 96.56 86 PRO A CA 1
ATOM 682 C C . PRO A 1 86 ? -15.502 9.447 10.134 1.00 96.56 86 PRO A C 1
ATOM 684 O O . PRO A 1 86 ? -15.972 8.649 9.323 1.00 96.56 86 PRO A O 1
ATOM 687 N N . LEU A 1 87 ? -14.731 9.033 11.146 1.00 97.06 87 LEU A N 1
ATOM 688 C CA . LEU A 1 87 ? -14.306 7.632 11.291 1.00 97.06 87 LEU A CA 1
ATOM 689 C C . LEU A 1 87 ? -15.479 6.645 11.376 1.00 97.06 87 LEU A C 1
ATOM 691 O O . LEU A 1 87 ? -15.387 5.553 10.827 1.00 97.06 87 LEU A O 1
ATOM 695 N N . ASN A 1 88 ? -16.580 7.007 12.039 1.00 97.25 88 ASN A N 1
ATOM 696 C CA . ASN A 1 88 ? -17.778 6.167 12.130 1.00 97.25 88 ASN A CA 1
ATOM 697 C C . ASN A 1 88 ? -18.405 5.893 10.753 1.00 97.25 88 ASN A C 1
ATOM 699 O O . ASN A 1 88 ? -18.824 4.767 10.497 1.00 97.25 88 ASN A O 1
ATOM 703 N N . GLU A 1 89 ? -18.421 6.880 9.855 1.00 97.81 89 GLU A N 1
ATOM 704 C CA . GLU A 1 89 ? -18.889 6.686 8.478 1.00 97.81 89 GLU A CA 1
ATOM 705 C C . GLU A 1 89 ? -17.936 5.799 7.675 1.00 97.81 89 GLU A C 1
ATOM 707 O O . GLU A 1 89 ? -18.385 4.963 6.896 1.00 97.81 89 GLU A O 1
ATOM 712 N N . GLN A 1 90 ? -16.624 5.927 7.896 1.00 98.06 90 GLN A N 1
ATOM 713 C CA . GLN A 1 90 ? -15.641 5.042 7.267 1.00 98.06 90 GLN A CA 1
ATOM 714 C C . GLN A 1 90 ? -15.825 3.592 7.724 1.00 98.06 90 GLN A C 1
ATOM 716 O O . GLN A 1 90 ? -15.850 2.690 6.891 1.00 98.06 90 GLN A O 1
ATOM 721 N N . TYR A 1 91 ? -16.007 3.355 9.028 1.00 97.62 91 TYR A N 1
ATOM 722 C CA . TYR A 1 91 ? -16.324 2.021 9.544 1.00 97.62 91 TYR A CA 1
ATOM 723 C C . TYR A 1 91 ? -17.600 1.464 8.907 1.00 97.62 91 TYR A C 1
ATOM 725 O O . TYR A 1 91 ? -17.590 0.324 8.450 1.00 97.62 91 TYR A O 1
ATOM 733 N N . ALA A 1 92 ? -18.6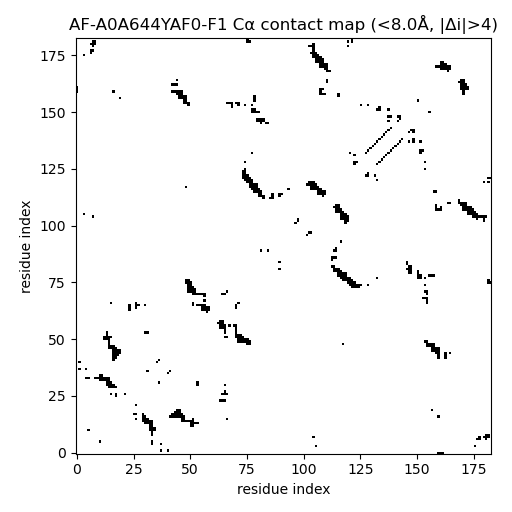68 2.263 8.826 1.00 97.62 92 ALA A N 1
ATOM 734 C CA . ALA A 1 92 ? -19.916 1.847 8.191 1.00 97.62 92 ALA A CA 1
ATOM 735 C C . ALA A 1 92 ? -19.714 1.482 6.710 1.00 97.62 92 ALA A C 1
ATOM 737 O O . ALA A 1 92 ? -20.203 0.443 6.269 1.00 97.62 92 ALA A O 1
ATOM 738 N N . PHE A 1 93 ? -18.944 2.284 5.966 1.00 97.56 93 PHE A N 1
ATOM 739 C CA . PHE A 1 93 ? -18.585 1.990 4.580 1.00 97.56 93 PHE A CA 1
ATOM 740 C C . PHE A 1 93 ? -17.861 0.646 4.461 1.00 97.56 93 PHE A C 1
ATOM 742 O O . PHE A 1 93 ? -18.310 -0.224 3.717 1.00 97.56 93 PHE A O 1
ATOM 749 N N . TYR A 1 94 ? -16.774 0.442 5.210 1.00 98.31 94 TYR A N 1
ATOM 750 C CA . TYR A 1 94 ? -15.985 -0.784 5.088 1.00 98.31 94 TYR A CA 1
ATOM 751 C C . TYR A 1 94 ? -16.756 -2.027 5.528 1.00 98.31 94 TYR A C 1
ATOM 753 O O . TYR A 1 94 ? -16.663 -3.050 4.857 1.00 98.31 94 TYR A O 1
ATOM 761 N N . LEU A 1 95 ? -17.551 -1.946 6.599 1.00 97.94 95 LEU A N 1
ATOM 762 C CA . LEU A 1 95 ? -18.404 -3.059 7.024 1.00 97.94 95 LEU A CA 1
ATOM 763 C C . LEU A 1 95 ? -19.443 -3.407 5.953 1.00 97.94 95 LEU A C 1
ATOM 765 O O . LEU A 1 95 ? -19.602 -4.579 5.633 1.00 97.94 95 LEU A O 1
ATOM 769 N N . ALA A 1 96 ? -20.088 -2.406 5.345 1.00 97.94 96 ALA A N 1
ATOM 770 C CA . ALA A 1 96 ? -21.041 -2.632 4.261 1.00 97.94 96 ALA A CA 1
ATOM 771 C C . ALA A 1 96 ? -20.378 -3.221 3.005 1.00 97.94 96 ALA A C 1
ATOM 773 O O . ALA A 1 96 ? -20.982 -4.036 2.311 1.00 97.94 96 ALA A O 1
ATOM 774 N N . MET A 1 97 ? -19.143 -2.820 2.691 1.00 97.38 97 MET A N 1
ATOM 775 C CA . MET A 1 97 ? -18.403 -3.394 1.565 1.00 97.38 97 MET A CA 1
ATOM 776 C C . MET A 1 97 ? -17.981 -4.841 1.838 1.00 97.38 97 MET A C 1
ATOM 778 O O . MET A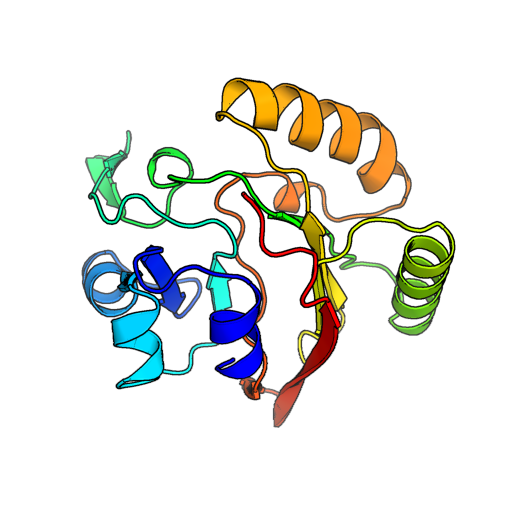 1 97 ? -18.120 -5.683 0.955 1.00 97.38 97 MET A O 1
ATOM 782 N N . LEU A 1 98 ? -17.510 -5.141 3.051 1.00 97.44 98 LEU A N 1
ATOM 783 C CA . LEU A 1 98 ? -17.171 -6.504 3.466 1.00 97.44 98 LEU A CA 1
ATOM 78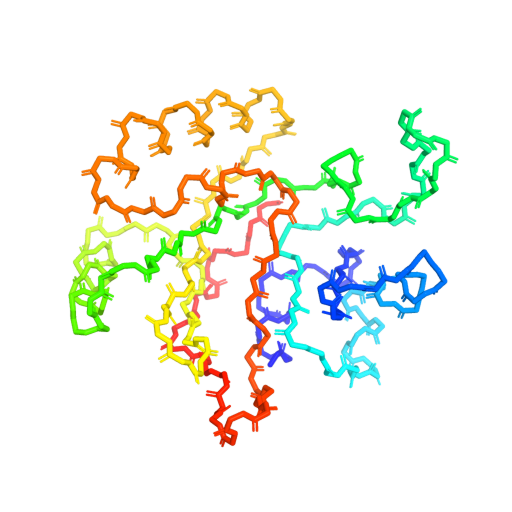4 C C . LEU A 1 98 ? -18.398 -7.427 3.439 1.00 97.44 98 LEU A C 1
ATOM 786 O O . LEU A 1 98 ? -18.302 -8.533 2.917 1.00 97.44 98 LEU A O 1
ATOM 790 N N . ASP A 1 99 ? -19.552 -6.961 3.927 1.00 97.50 99 ASP A N 1
ATOM 791 C CA . ASP A 1 99 ? -20.828 -7.695 3.875 1.00 97.50 99 ASP A CA 1
ATOM 792 C C . ASP A 1 99 ? -21.261 -8.008 2.432 1.00 97.50 99 ASP A C 1
ATOM 794 O O . ASP A 1 99 ? -21.707 -9.110 2.123 1.00 97.50 99 ASP A O 1
ATOM 798 N N . LYS A 1 100 ? -21.020 -7.072 1.505 1.00 96.94 100 LYS A N 1
ATOM 799 C CA . LYS A 1 100 ? -21.236 -7.265 0.061 1.00 96.94 100 LYS A CA 1
ATOM 800 C C . LYS A 1 100 ? -20.192 -8.161 -0.616 1.00 96.94 100 LYS A C 1
ATOM 802 O O . LYS A 1 100 ? -20.256 -8.337 -1.830 1.00 96.94 100 LYS A O 1
ATOM 807 N N . GLY A 1 101 ? -19.235 -8.705 0.133 1.00 95.88 101 GLY A N 1
ATOM 808 C CA . GLY A 1 101 ? -18.187 -9.575 -0.395 1.00 95.88 101 GLY A CA 1
ATOM 809 C C . GLY A 1 101 ? -17.089 -8.838 -1.161 1.00 95.88 101 GLY A C 1
ATOM 810 O O . GLY A 1 101 ? -16.364 -9.470 -1.927 1.00 95.88 101 GLY A O 1
ATOM 811 N N . MET A 1 102 ? -16.941 -7.519 -0.982 1.00 96.50 102 MET A N 1
ATOM 812 C CA . MET A 1 102 ? -15.835 -6.792 -1.607 1.00 96.50 102 MET A CA 1
ATOM 813 C C . MET A 1 102 ? -14.496 -7.333 -1.091 1.00 96.50 102 MET A C 1
ATOM 815 O O . MET A 1 102 ? -14.327 -7.480 0.126 1.00 96.50 102 MET A O 1
ATOM 819 N N . PRO A 1 103 ? -13.520 -7.586 -1.980 1.00 96.81 103 PRO A N 1
ATOM 820 C CA . PRO A 1 103 ? -12.299 -8.301 -1.637 1.00 96.81 103 PRO A CA 1
ATOM 821 C C . PRO A 1 103 ? -11.269 -7.384 -0.964 1.00 96.81 103 PRO A C 1
ATOM 823 O O . PRO A 1 103 ? -10.164 -7.174 -1.458 1.00 96.81 103 PRO A O 1
ATOM 826 N N . PHE A 1 104 ? -11.610 -6.809 0.188 1.00 98.00 104 PHE A N 1
ATOM 827 C CA . PHE A 1 104 ? -10.617 -6.144 1.021 1.00 98.00 104 PHE A CA 1
ATOM 828 C C . PHE A 1 104 ? -9.702 -7.197 1.646 1.00 98.00 104 PHE A C 1
ATOM 830 O O . PHE A 1 104 ? -10.175 -8.117 2.309 1.00 98.00 104 PHE A O 1
ATOM 837 N N . ALA A 1 105 ? -8.395 -7.058 1.437 1.00 98.06 105 ALA A N 1
ATOM 838 C CA . ALA A 1 105 ? -7.352 -7.905 2.005 1.00 98.06 105 ALA A CA 1
ATOM 839 C C . ALA A 1 105 ? -6.951 -7.445 3.414 1.00 98.06 105 ALA A C 1
ATOM 841 O O . ALA A 1 105 ? -6.682 -8.264 4.289 1.00 98.06 105 ALA A O 1
ATOM 842 N N . ALA A 1 106 ? -6.957 -6.134 3.665 1.00 98.50 106 ALA A N 1
ATOM 843 C CA . ALA A 1 106 ? -6.713 -5.570 4.988 1.00 98.50 106 ALA A CA 1
ATOM 844 C C . ALA A 1 106 ? -7.419 -4.225 5.168 1.00 98.50 106 ALA A C 1
ATOM 846 O O . ALA A 1 106 ? -7.592 -3.479 4.207 1.00 98.50 106 ALA A O 1
ATOM 847 N N . LEU A 1 107 ? -7.759 -3.893 6.415 1.00 98.69 107 LEU A N 1
ATOM 848 C CA . LEU A 1 107 ? -8.163 -2.544 6.821 1.00 98.69 107 LEU A CA 1
ATOM 849 C C . LEU A 1 107 ? -7.231 -2.051 7.925 1.00 98.69 107 LEU A C 1
ATOM 851 O O . LEU A 1 107 ? -6.962 -2.772 8.891 1.00 98.69 107 LEU A O 1
ATOM 855 N N . ILE A 1 108 ? -6.748 -0.819 7.800 1.00 98.69 108 ILE A N 1
ATOM 856 C CA . ILE A 1 108 ? -5.717 -0.268 8.677 1.00 98.69 108 ILE A CA 1
ATOM 857 C C . ILE A 1 108 ? -6.140 1.110 9.163 1.00 98.69 108 ILE A C 1
ATOM 859 O O . ILE A 1 108 ? -6.224 2.062 8.392 1.00 98.69 108 ILE A O 1
ATOM 863 N N . TYR A 1 109 ? -6.355 1.247 10.467 1.00 98.38 109 TYR A N 1
ATOM 864 C CA . TYR A 1 109 ? -6.535 2.553 11.081 1.00 98.38 109 TYR A CA 1
ATOM 865 C C . TYR A 1 109 ? -5.208 3.314 11.106 1.00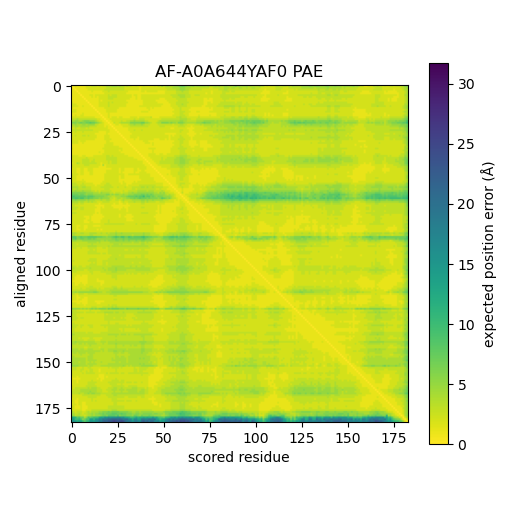 98.38 109 TYR A C 1
ATOM 867 O O . TYR A 1 109 ? -4.215 2.827 11.658 1.00 98.38 109 TYR A O 1
ATOM 875 N N . SER A 1 110 ? -5.206 4.540 10.584 1.00 97.44 110 SER A N 1
ATOM 876 C CA . SER A 1 110 ? -4.009 5.371 10.438 1.00 97.44 110 SER A CA 1
ATOM 877 C C . SER A 1 110 ? -3.472 5.956 11.740 1.00 97.44 110 SER A C 1
ATOM 879 O O . SER A 1 110 ? -2.474 6.673 11.716 1.00 97.44 110 SER A O 1
ATOM 881 N N . GLY A 1 111 ? -4.123 5.723 12.881 1.00 96.69 111 GLY A N 1
ATOM 882 C CA . GLY A 1 111 ? -3.761 6.390 14.133 1.00 96.69 111 GLY A CA 1
ATOM 883 C C . GLY A 1 111 ? -4.175 7.867 14.174 1.00 96.69 111 GLY A C 1
ATOM 884 O O . GLY A 1 111 ? -3.736 8.593 15.061 1.00 96.69 111 GLY A O 1
ATOM 885 N N . ASN A 1 112 ? -4.987 8.339 13.224 1.00 95.31 112 ASN A N 1
ATOM 886 C CA . ASN A 1 112 ? -5.541 9.690 13.258 1.00 95.31 112 ASN A CA 1
ATOM 887 C C . ASN A 1 112 ? -6.989 9.724 12.745 1.00 95.31 112 ASN A C 1
ATOM 889 O O . ASN A 1 112 ? -7.908 9.447 13.503 1.00 95.31 112 ASN A O 1
ATOM 893 N N . LYS A 1 113 ? -7.204 10.041 11.465 1.00 94.81 113 LYS A N 1
ATOM 894 C CA . LYS A 1 113 ? -8.537 10.346 10.921 1.00 94.81 113 LYS A CA 1
ATOM 895 C C . LYS A 1 113 ? -9.012 9.402 9.816 1.00 94.81 113 LYS A C 1
ATOM 897 O O . LYS A 1 113 ? -10.125 9.568 9.340 1.00 94.81 113 LYS A O 1
ATOM 902 N N . SER A 1 114 ? -8.194 8.436 9.407 1.00 96.56 114 SER A N 1
ATOM 903 C CA . SER A 1 114 ? -8.472 7.601 8.234 1.00 96.56 114 SER A CA 1
ATOM 904 C C . SER A 1 114 ? -8.330 6.111 8.530 1.00 96.56 114 SER A C 1
ATOM 906 O O . SER A 1 114 ? -7.524 5.685 9.365 1.00 96.56 114 SER A O 1
ATOM 908 N N . ILE A 1 115 ? -9.119 5.314 7.821 1.00 98.38 115 ILE A N 1
ATOM 909 C CA . ILE A 1 115 ? -8.942 3.877 7.659 1.00 98.38 115 ILE A CA 1
ATOM 910 C C . ILE A 1 115 ? -8.547 3.639 6.204 1.00 98.38 115 ILE A C 1
ATOM 912 O O . ILE A 1 115 ? -9.271 4.025 5.286 1.00 98.38 115 ILE A O 1
ATOM 916 N N . HIS A 1 116 ? -7.402 2.994 6.015 1.00 98.38 116 HIS A N 1
ATOM 917 C CA . HIS A 1 116 ? -6.887 2.596 4.715 1.00 98.38 116 HIS A CA 1
ATOM 918 C C . HIS A 1 116 ? -7.311 1.152 4.450 1.00 98.38 116 HIS A C 1
ATOM 920 O O . HIS A 1 116 ? -6.923 0.250 5.198 1.00 98.38 116 HIS A O 1
ATOM 926 N N . GLY A 1 117 ? -8.102 0.928 3.410 1.00 98.31 117 GLY A N 1
ATOM 927 C CA . GLY A 1 117 ? -8.428 -0.396 2.904 1.00 98.31 117 GLY A CA 1
ATOM 928 C C . GLY A 1 117 ? -7.480 -0.809 1.786 1.00 98.31 117 GLY A C 1
ATOM 929 O O . GLY A 1 117 ? -7.190 -0.015 0.898 1.00 98.31 117 GLY A O 1
ATOM 930 N N . LEU A 1 118 ? -7.012 -2.053 1.816 1.00 98.38 118 LEU A N 1
ATOM 931 C CA . LEU A 1 118 ? -6.324 -2.686 0.693 1.00 98.38 118 LEU A CA 1
ATOM 932 C C . LEU A 1 118 ? -7.343 -3.525 -0.068 1.00 98.38 118 LEU A C 1
ATOM 934 O O . LEU A 1 118 ? -7.689 -4.612 0.387 1.00 98.38 118 LEU A O 1
ATOM 938 N N . LEU A 1 119 ? -7.866 -3.006 -1.174 1.00 97.94 119 LEU A N 1
ATOM 939 C CA . LEU A 1 119 ? -8.800 -3.726 -2.035 1.00 97.94 119 LEU A CA 1
ATOM 940 C C . LEU A 1 119 ? -8.011 -4.559 -3.047 1.00 97.94 119 LEU A C 1
ATOM 942 O O . LEU A 1 119 ? -7.230 -3.993 -3.808 1.00 97.94 119 LEU A O 1
ATOM 946 N N . ALA A 1 120 ? -8.210 -5.875 -3.067 1.00 97.31 120 ALA A N 1
ATOM 947 C CA . ALA A 1 120 ? -7.597 -6.738 -4.068 1.00 97.31 120 ALA A CA 1
ATOM 948 C C . ALA A 1 120 ? -8.221 -6.474 -5.449 1.00 97.31 120 ALA A C 1
ATOM 950 O O . ALA A 1 120 ? -9.443 -6.495 -5.597 1.00 97.31 120 ALA A O 1
ATOM 951 N N . VAL A 1 121 ? -7.369 -6.201 -6.437 1.00 94.69 121 VAL A N 1
ATOM 952 C CA . VAL A 1 121 ? -7.751 -5.882 -7.827 1.00 94.69 121 VAL A CA 1
ATOM 953 C C . VAL A 1 121 ? -7.010 -6.732 -8.859 1.00 94.69 121 VAL A C 1
ATOM 955 O O . VAL A 1 121 ? -7.527 -6.907 -9.954 1.00 94.69 121 VAL A O 1
ATOM 958 N N . ASP A 1 122 ? -5.832 -7.254 -8.501 1.00 88.88 122 ASP A N 1
ATOM 959 C CA . ASP A 1 122 ? -5.028 -8.206 -9.284 1.00 88.88 122 ASP A CA 1
ATOM 960 C C . ASP A 1 122 ? -4.892 -7.857 -10.779 1.00 88.88 122 ASP A C 1
ATOM 962 O O . ASP A 1 122 ? -5.244 -8.625 -11.673 1.00 88.88 122 ASP A O 1
ATOM 966 N N . CYS A 1 123 ? -4.415 -6.643 -11.063 1.00 96.25 123 CYS A N 1
ATOM 967 C CA . CYS A 1 123 ? -4.185 -6.211 -12.438 1.00 96.25 123 CYS A CA 1
ATOM 968 C C . CYS A 1 123 ? -2.905 -6.863 -13.003 1.00 96.25 123 CYS A C 1
ATOM 970 O O . CYS A 1 123 ? -1.885 -6.902 -12.313 1.00 96.25 123 CYS A O 1
ATOM 972 N N . PRO A 1 124 ? -2.908 -7.328 -14.267 1.00 95.94 124 PRO A N 1
ATOM 973 C CA . PRO A 1 124 ? -1.728 -7.942 -14.879 1.00 95.94 124 PRO A CA 1
ATOM 974 C C . PRO A 1 124 ? -0.607 -6.938 -15.185 1.00 95.94 124 PRO A C 1
ATOM 976 O O . PRO A 1 124 ? 0.561 -7.315 -15.223 1.00 95.94 124 PRO A O 1
ATOM 979 N N . ASP A 1 125 ? -0.950 -5.670 -15.418 1.00 96.75 125 ASP A N 1
ATOM 980 C CA . ASP A 1 125 ? -0.018 -4.625 -15.837 1.00 96.75 125 ASP A CA 1
ATOM 981 C C . ASP A 1 125 ? -0.549 -3.211 -15.523 1.00 96.75 125 ASP A C 1
ATOM 983 O O . ASP A 1 125 ? -1.692 -3.025 -15.084 1.00 96.75 125 ASP A O 1
ATOM 987 N N . ALA A 1 126 ? 0.299 -2.205 -15.765 1.00 97.25 126 ALA A N 1
ATOM 988 C CA . ALA A 1 126 ? -0.009 -0.792 -15.549 1.00 97.25 126 ALA A CA 1
ATOM 989 C C . ALA A 1 126 ? -1.160 -0.282 -16.436 1.00 97.25 126 ALA A C 1
ATOM 991 O O . ALA A 1 126 ? -1.967 0.539 -16.002 1.00 97.25 126 ALA A O 1
ATOM 992 N N . ASP A 1 127 ? -1.291 -0.791 -17.663 1.00 97.75 127 ASP A N 1
ATOM 993 C CA . ASP A 1 127 ? -2.370 -0.391 -18.570 1.00 97.75 127 ASP A CA 1
ATOM 994 C C . ASP A 1 127 ? -3.735 -0.882 -18.061 1.00 97.75 127 ASP A C 1
ATOM 996 O O . ASP A 1 127 ? -4.737 -0.161 -18.118 1.00 97.75 127 ASP A O 1
ATOM 1000 N N . SER A 1 128 ? -3.785 -2.106 -17.537 1.00 97.88 128 SER A N 1
ATOM 1001 C CA . SER A 1 128 ? -4.959 -2.666 -16.878 1.00 97.88 128 SER A CA 1
ATOM 1002 C C . SER A 1 128 ? -5.261 -1.954 -15.567 1.00 97.88 128 SER A C 1
ATOM 1004 O O . SER A 1 128 ? -6.435 -1.701 -15.287 1.00 97.88 128 SER A O 1
ATOM 1006 N N . TRP A 1 129 ? -4.236 -1.590 -14.791 1.00 98.12 129 TRP A N 1
ATOM 1007 C CA . TRP A 1 129 ? -4.398 -0.777 -13.587 1.00 98.12 129 TRP A CA 1
ATOM 1008 C C . TRP A 1 129 ? -5.048 0.567 -13.908 1.00 98.12 129 TRP A C 1
ATOM 1010 O O . TRP A 1 129 ? -6.047 0.931 -13.295 1.00 98.12 129 TRP A O 1
ATOM 1020 N N . LYS A 1 130 ? -4.552 1.277 -14.922 1.00 98.06 130 LYS A N 1
ATOM 1021 C CA . LYS A 1 130 ? -5.116 2.563 -15.334 1.00 98.06 130 LYS A CA 1
ATOM 1022 C C . LYS A 1 130 ? -6.600 2.450 -15.692 1.00 98.06 130 LYS A C 1
ATOM 1024 O O . LYS A 1 130 ? -7.424 3.190 -15.162 1.00 98.06 130 LYS A O 1
ATOM 1029 N N . ARG A 1 131 ? -6.966 1.484 -16.540 1.00 97.81 131 ARG A N 1
ATOM 1030 C CA . ARG A 1 131 ? -8.372 1.282 -16.934 1.00 97.81 131 ARG A CA 1
ATOM 1031 C C . ARG A 1 131 ? -9.250 0.875 -15.746 1.00 97.81 131 ARG A C 1
ATOM 1033 O O . ARG A 1 131 ? -10.291 1.479 -15.508 1.00 97.81 131 ARG A O 1
ATOM 1040 N N . THR A 1 132 ? -8.823 -0.133 -14.993 1.00 97.38 132 THR A N 1
ATOM 1041 C CA . THR A 1 132 ? -9.656 -0.786 -13.969 1.00 97.38 132 THR A CA 1
ATOM 1042 C C . THR A 1 132 ? -9.673 0.001 -12.663 1.00 97.38 132 THR A C 1
ATOM 1044 O O . THR A 1 132 ? -10.724 0.222 -12.066 1.00 97.38 132 THR A O 1
ATOM 1047 N N . VAL A 1 133 ? -8.504 0.430 -12.193 1.00 97.94 133 VAL A N 1
ATOM 1048 C CA . VAL A 1 133 ? -8.346 1.099 -10.902 1.00 97.94 133 VAL A CA 1
ATOM 1049 C C . VAL A 1 133 ? -8.534 2.598 -11.052 1.00 97.94 133 VAL A C 1
ATOM 1051 O O . VAL A 1 133 ? -9.421 3.155 -10.409 1.00 97.94 133 VAL A O 1
ATOM 1054 N N . GLU A 1 134 ? -7.742 3.269 -11.887 1.00 98.12 134 GLU A N 1
ATOM 1055 C CA . GLU A 1 134 ? -7.823 4.731 -11.960 1.00 98.12 134 GLU A CA 1
ATOM 1056 C C . GLU A 1 134 ? -9.155 5.212 -12.529 1.00 98.12 134 GLU A C 1
ATOM 1058 O O . GLU A 1 134 ? -9.798 6.083 -11.935 1.00 98.12 134 GLU A O 1
ATOM 1063 N N . ASP A 1 135 ? -9.577 4.649 -13.657 1.00 96.88 135 ASP A N 1
ATOM 1064 C CA . ASP A 1 135 ? -10.750 5.137 -14.372 1.00 96.88 135 ASP A CA 1
ATOM 1065 C C . ASP A 1 135 ? -12.046 4.512 -13.835 1.00 96.88 135 ASP A C 1
ATOM 1067 O O . ASP A 1 135 ? -12.932 5.223 -13.349 1.00 96.88 135 ASP A O 1
ATOM 1071 N N . GLU A 1 136 ? -12.176 3.185 -13.872 1.00 97.06 136 GLU A N 1
ATOM 1072 C CA . GLU A 1 136 ? -13.424 2.517 -13.489 1.00 97.06 136 GLU A CA 1
ATOM 1073 C C . GLU A 1 136 ? -13.691 2.529 -11.980 1.00 97.06 136 GLU A C 1
ATOM 1075 O O . GLU A 1 136 ? -14.783 2.910 -11.549 1.00 97.06 136 GLU A O 1
ATOM 1080 N N . LEU A 1 137 ? -12.721 2.124 -11.162 1.00 96.81 137 LEU A N 1
ATOM 1081 C CA . LEU A 1 137 ? -12.916 2.034 -9.720 1.00 96.81 137 LEU A CA 1
ATOM 1082 C C . LEU A 1 137 ? -12.868 3.415 -9.055 1.00 96.81 137 LEU A C 1
ATOM 1084 O O . LEU A 1 137 ? -13.753 3.739 -8.264 1.00 96.81 137 LEU A O 1
ATOM 1088 N N . PHE A 1 138 ? -11.867 4.245 -9.351 1.00 97.75 138 PHE A N 1
ATOM 1089 C CA . PHE A 1 138 ? -11.718 5.543 -8.694 1.00 97.75 138 PHE A CA 1
ATOM 1090 C C . PHE A 1 138 ? -12.611 6.618 -9.300 1.00 97.75 138 PHE A C 1
ATOM 1092 O O . PHE A 1 138 ? -13.594 7.004 -8.660 1.00 97.75 138 PHE A O 1
ATOM 1099 N N . ARG A 1 139 ? -12.309 7.090 -10.517 1.00 96.56 139 ARG A N 1
ATOM 1100 C CA . ARG A 1 139 ? -13.016 8.238 -11.118 1.00 96.56 139 ARG A CA 1
ATOM 1101 C C . ARG A 1 139 ? -14.517 7.990 -11.243 1.00 96.56 139 ARG A C 1
ATOM 1103 O O . ARG A 1 139 ? -15.316 8.867 -10.926 1.00 96.56 139 ARG A O 1
ATOM 1110 N N . ASN A 1 140 ? -14.911 6.788 -11.662 1.00 96.56 140 ASN A N 1
ATOM 1111 C CA . ASN A 1 140 ? -16.315 6.494 -11.935 1.00 96.56 140 ASN A CA 1
ATOM 1112 C C . ASN A 1 140 ? -17.109 6.017 -10.708 1.00 96.56 140 ASN A C 1
ATOM 1114 O O . ASN A 1 140 ? -18.333 5.880 -10.819 1.00 96.56 140 ASN A O 1
ATOM 1118 N N . ARG A 1 141 ? -16.464 5.703 -9.571 1.00 95.38 141 ARG A N 1
ATOM 1119 C CA . ARG A 1 141 ? -17.147 5.164 -8.376 1.00 95.38 141 ARG A CA 1
ATOM 1120 C C . ARG A 1 141 ? -16.624 5.764 -7.071 1.00 95.38 141 ARG A C 1
ATOM 1122 O O . ARG A 1 141 ? -17.345 6.528 -6.437 1.00 95.38 141 ARG A O 1
ATOM 1129 N N . LEU A 1 142 ? -15.412 5.414 -6.637 1.00 96.00 142 LEU A N 1
ATOM 1130 C CA . LEU A 1 142 ? -14.937 5.720 -5.283 1.00 96.00 142 LEU A CA 1
ATOM 1131 C C . LEU A 1 142 ? -14.793 7.225 -5.024 1.00 96.00 142 LEU A C 1
ATOM 1133 O O . LEU A 1 142 ? -15.148 7.681 -3.937 1.00 96.00 142 LEU A O 1
ATOM 1137 N N . GLU A 1 143 ? -14.337 8.008 -6.004 1.00 96.31 143 GLU A N 1
ATOM 1138 C CA . GLU A 1 143 ? -14.232 9.469 -5.868 1.00 96.31 143 GLU A CA 1
ATOM 1139 C C . GLU A 1 143 ? -15.618 10.108 -5.656 1.00 96.31 143 GLU A C 1
ATOM 1141 O O . GLU A 1 143 ? -15.773 10.976 -4.798 1.00 96.31 143 GLU A O 1
ATOM 1146 N N . LEU A 1 144 ? -16.658 9.605 -6.336 1.00 94.44 144 LEU A N 1
ATOM 1147 C CA . LEU A 1 144 ? -18.050 10.048 -6.146 1.00 94.44 144 LEU A CA 1
ATOM 1148 C C . LEU A 1 144 ? -18.583 9.729 -4.740 1.00 94.44 144 LEU A C 1
ATOM 1150 O O . LEU A 1 144 ? -19.472 10.413 -4.236 1.00 94.44 144 LEU A O 1
ATOM 1154 N N . LEU A 1 145 ? -18.026 8.704 -4.090 1.00 93.44 145 LEU A N 1
ATOM 1155 C CA . LEU A 1 145 ? -18.320 8.348 -2.701 1.00 93.44 145 LEU A CA 1
ATOM 1156 C C . LEU A 1 145 ? -17.452 9.124 -1.695 1.00 93.44 145 LEU A C 1
ATOM 1158 O O . LEU A 1 145 ? -17.635 8.972 -0.485 1.00 93.44 145 LEU A O 1
ATOM 1162 N N . GLY A 1 146 ? -16.539 9.978 -2.167 1.00 94.50 146 GLY A N 1
ATOM 1163 C CA . GLY A 1 146 ? -15.652 10.810 -1.355 1.00 94.50 146 GLY A CA 1
ATOM 1164 C C . GLY A 1 146 ? -14.319 10.158 -0.981 1.00 94.50 146 GLY A C 1
ATOM 1165 O O . GLY A 1 146 ? -13.679 10.623 -0.037 1.00 94.50 146 GLY A O 1
ATOM 1166 N N . CYS A 1 147 ? -13.918 9.079 -1.660 1.00 96.00 147 CYS A N 1
ATOM 1167 C CA . CYS A 1 147 ? -12.576 8.505 -1.527 1.00 96.00 147 CYS A CA 1
ATOM 1168 C C . CYS A 1 147 ? -11.521 9.497 -2.036 1.00 96.00 147 CYS A C 1
ATOM 1170 O O . CYS A 1 147 ? -11.776 10.235 -2.989 1.00 96.00 147 CYS A O 1
ATOM 1172 N N . ASP A 1 148 ? -10.329 9.496 -1.434 1.00 95.31 148 ASP A N 1
ATOM 1173 C CA . ASP A 1 148 ? -9.221 10.327 -1.910 1.00 95.31 148 ASP A CA 1
ATOM 1174 C C . ASP A 1 148 ? -8.742 9.858 -3.294 1.00 95.31 148 ASP A C 1
ATOM 1176 O O . ASP A 1 148 ? -8.121 8.802 -3.436 1.00 95.31 148 ASP A O 1
ATOM 1180 N N . GLY A 1 149 ? -9.003 10.672 -4.319 1.00 94.50 149 GLY A N 1
ATOM 1181 C CA . GLY A 1 149 ? -8.592 10.413 -5.698 1.00 94.50 149 GLY A CA 1
ATOM 1182 C C . GLY A 1 149 ? -7.076 10.351 -5.902 1.00 94.50 149 GLY A C 1
ATOM 1183 O O . GLY A 1 149 ? -6.624 9.819 -6.913 1.00 94.50 149 GLY A O 1
ATOM 1184 N N . ALA A 1 150 ? -6.269 10.842 -4.955 1.00 93.25 150 ALA A N 1
ATOM 1185 C CA . ALA A 1 150 ? -4.814 10.701 -4.997 1.00 93.25 150 ALA A CA 1
ATOM 1186 C C . ALA A 1 150 ? -4.332 9.273 -4.682 1.00 93.25 150 ALA A C 1
ATOM 1188 O O . ALA A 1 150 ? -3.142 8.994 -4.826 1.00 93.25 150 ALA A O 1
ATOM 1189 N N . CYS A 1 151 ? -5.219 8.374 -4.245 1.00 94.94 151 CYS A N 1
ATOM 1190 C CA . CYS A 1 151 ? -4.862 6.994 -3.913 1.00 94.94 151 CYS A CA 1
ATOM 1191 C C . CYS A 1 151 ? -4.923 6.006 -5.078 1.00 94.94 151 CYS A C 1
ATOM 1193 O O . CYS A 1 151 ? -4.578 4.840 -4.898 1.00 94.94 151 CYS A O 1
ATOM 1195 N N . LYS A 1 152 ? -5.328 6.461 -6.264 1.00 95.06 152 LYS A N 1
ATOM 1196 C CA . LYS A 1 152 ? -5.482 5.602 -7.442 1.00 95.06 152 LYS A CA 1
ATOM 1197 C C . LYS A 1 152 ? -4.176 5.162 -8.101 1.00 95.06 152 LYS A C 1
ATOM 1199 O O . LYS A 1 152 ? -4.220 4.280 -8.945 1.00 95.06 152 LYS A O 1
ATOM 1204 N N . ASN A 1 153 ? -3.035 5.756 -7.750 1.00 94.38 153 ASN A N 1
ATOM 1205 C CA . ASN A 1 153 ? -1.754 5.407 -8.363 1.00 94.38 153 ASN A CA 1
ATOM 1206 C C . ASN A 1 153 ? -1.204 4.074 -7.812 1.00 94.38 153 ASN A C 1
ATOM 1208 O O . ASN A 1 153 ? -1.295 3.795 -6.616 1.00 94.38 153 ASN A O 1
ATOM 1212 N N . GLU A 1 154 ? -0.600 3.257 -8.666 1.00 96.94 154 GLU A N 1
ATOM 1213 C CA . GLU A 1 154 ? -0.151 1.887 -8.383 1.00 96.94 154 GLU A CA 1
ATOM 1214 C C . GLU A 1 154 ? 0.913 1.796 -7.299 1.00 96.94 154 GLU A C 1
ATOM 1216 O O . GLU A 1 154 ? 0.967 0.815 -6.554 1.00 96.94 154 GLU A O 1
ATOM 1221 N N . SER A 1 155 ? 1.745 2.825 -7.148 1.00 96.75 155 SER A N 1
ATOM 1222 C CA . SER A 1 155 ? 2.754 2.814 -6.102 1.00 96.75 155 SER A CA 1
ATOM 1223 C C . SER A 1 155 ? 2.202 3.275 -4.748 1.00 96.75 155 SER A C 1
ATOM 1225 O O . SER A 1 155 ? 2.941 3.206 -3.769 1.00 96.75 155 SER A O 1
ATOM 1227 N N . ARG A 1 156 ? 0.950 3.745 -4.633 1.00 97.38 156 ARG A N 1
ATOM 1228 C CA . ARG A 1 156 ? 0.424 4.466 -3.455 1.00 97.38 156 ARG A CA 1
ATOM 1229 C C . ARG A 1 156 ? 0.847 3.863 -2.110 1.00 97.38 156 ARG A C 1
ATOM 1231 O O . ARG A 1 156 ? 0.677 2.679 -1.848 1.00 97.38 156 ARG A O 1
ATOM 1238 N N . MET A 1 157 ? 1.370 4.704 -1.217 1.00 96.88 157 MET A N 1
ATOM 1239 C CA . MET A 1 157 ? 1.720 4.278 0.140 1.00 96.88 157 MET A CA 1
ATOM 1240 C C . MET A 1 157 ? 0.491 4.173 1.048 1.00 96.88 157 MET A C 1
ATOM 1242 O O . MET A 1 157 ? -0.476 4.920 0.912 1.00 96.88 157 MET A O 1
ATOM 1246 N N . THR A 1 158 ? 0.571 3.288 2.033 1.00 97.56 158 THR A N 1
ATOM 1247 C CA . THR A 1 158 ? -0.431 3.110 3.084 1.00 97.56 158 THR A CA 1
ATOM 1248 C C . THR A 1 158 ? 0.239 2.931 4.448 1.00 97.56 158 THR A C 1
ATOM 1250 O O . THR A 1 158 ? 1.463 2.943 4.567 1.00 97.56 158 THR A O 1
ATOM 1253 N N . ARG A 1 159 ? -0.558 2.842 5.509 1.00 97.44 159 ARG A N 1
ATOM 1254 C CA . ARG A 1 159 ? -0.116 2.921 6.908 1.00 97.44 159 ARG A CA 1
ATOM 1255 C C . ARG A 1 159 ? 0.410 1.587 7.414 1.00 97.44 159 ARG A C 1
ATOM 1257 O O . ARG A 1 159 ? -0.283 0.587 7.307 1.00 97.44 159 ARG A O 1
ATOM 1264 N N . THR A 1 160 ? 1.561 1.574 8.077 1.00 98.00 160 THR A N 1
ATOM 1265 C CA . THR A 1 160 ? 2.132 0.351 8.670 1.00 98.00 160 THR A CA 1
ATOM 1266 C C . THR A 1 160 ? 1.457 -0.010 10.002 1.00 98.00 160 THR A C 1
ATOM 1268 O O . THR A 1 160 ? 1.598 0.729 10.987 1.00 98.00 160 THR A O 1
ATOM 1271 N N . PRO A 1 161 ? 0.767 -1.160 10.126 1.00 97.62 161 PRO A N 1
ATOM 1272 C CA . PRO A 1 161 ? 0.137 -1.546 11.382 1.00 97.62 161 PRO A CA 1
ATOM 1273 C C . PRO A 1 161 ? 1.164 -1.852 12.475 1.00 97.62 161 PRO A C 1
ATOM 1275 O O . PRO A 1 161 ? 2.040 -2.704 12.295 1.00 97.62 161 PRO A O 1
ATOM 1278 N N . GLY A 1 162 ? 0.999 -1.229 13.641 1.00 97.06 162 GLY A N 1
ATOM 1279 C CA . GLY A 1 162 ? 1.845 -1.430 14.819 1.00 97.06 162 GLY A CA 1
ATOM 1280 C C . GLY A 1 162 ? 2.661 -0.205 15.232 1.00 97.06 162 GLY A C 1
ATOM 1281 O O . GLY A 1 162 ? 3.037 -0.122 16.397 1.00 97.06 162 GLY A O 1
ATOM 1282 N N . VAL A 1 163 ? 2.876 0.755 14.328 1.00 97.44 163 VAL A N 1
ATOM 1283 C CA . VAL A 1 163 ? 3.656 1.977 14.597 1.00 97.44 163 VAL A CA 1
ATOM 1284 C C . VAL A 1 163 ? 2.893 2.933 15.510 1.00 97.44 163 VAL A C 1
ATOM 1286 O O . VAL A 1 163 ? 1.687 3.125 15.343 1.00 97.44 163 VAL A O 1
ATOM 1289 N N . ILE A 1 164 ? 3.594 3.564 16.451 1.00 97.19 164 ILE A N 1
ATOM 1290 C CA . ILE A 1 164 ? 3.088 4.702 17.227 1.00 97.19 164 ILE A CA 1
ATOM 1291 C C . ILE A 1 164 ? 3.526 5.983 16.518 1.00 97.19 164 ILE A C 1
ATOM 1293 O O . ILE A 1 164 ? 4.709 6.169 16.250 1.00 97.19 164 ILE A O 1
ATOM 1297 N N . ARG A 1 165 ? 2.570 6.852 16.191 1.00 95.38 165 ARG A N 1
ATOM 1298 C CA . ARG A 1 165 ? 2.836 8.127 15.515 1.00 95.38 165 ARG A CA 1
ATOM 1299 C C . ARG A 1 165 ? 3.280 9.195 16.512 1.00 95.38 165 ARG A C 1
ATOM 1301 O O . ARG A 1 165 ? 3.101 9.046 17.719 1.00 95.38 165 ARG A O 1
ATOM 1308 N N . SER A 1 166 ? 3.777 10.320 16.002 1.00 94.00 166 SER A N 1
ATOM 1309 C CA . SER A 1 166 ? 4.172 11.483 16.813 1.00 94.00 166 SER A CA 1
ATOM 1310 C C . SER A 1 166 ? 3.046 12.033 17.701 1.00 94.00 166 SER A C 1
ATOM 1312 O O . SER A 1 166 ? 3.315 12.586 18.760 1.00 94.00 166 SER A O 1
ATOM 1314 N N . ASN A 1 167 ? 1.780 11.828 17.320 1.00 95.00 167 ASN A N 1
ATOM 1315 C CA . ASN A 1 167 ? 0.605 12.175 18.131 1.00 95.00 167 ASN A CA 1
ATOM 1316 C C . ASN A 1 167 ? 0.311 11.172 19.277 1.00 95.00 167 ASN A C 1
ATOM 1318 O O . ASN A 1 167 ? -0.741 11.255 19.913 1.00 95.00 167 ASN A O 1
ATOM 1322 N N . GLY A 1 168 ? 1.176 10.177 19.497 1.00 97.00 168 GLY A N 1
ATOM 1323 C CA . GLY A 1 168 ? 1.033 9.135 20.519 1.00 97.00 168 GLY A CA 1
ATOM 1324 C C . GLY A 1 168 ? -0.002 8.051 20.199 1.00 97.00 168 GLY A C 1
ATOM 1325 O O . GLY A 1 168 ? -0.211 7.138 20.998 1.00 97.00 168 GLY A O 1
ATOM 1326 N N . LYS A 1 169 ? -0.677 8.111 19.045 1.00 97.69 169 LYS A N 1
ATOM 1327 C CA . LYS A 1 169 ? -1.676 7.116 18.641 1.00 97.69 169 LYS A CA 1
ATOM 1328 C C . LYS A 1 169 ? -1.035 6.013 17.802 1.00 97.69 169 LYS A C 1
ATOM 1330 O O . LYS A 1 169 ? -0.181 6.252 16.950 1.00 97.69 169 LYS A O 1
ATOM 1335 N N . LYS A 1 170 ? -1.494 4.782 18.027 1.00 97.81 170 LYS A N 1
ATOM 1336 C CA . LYS A 1 170 ? -1.030 3.588 17.315 1.00 97.81 170 LYS A CA 1
ATOM 1337 C C . LYS A 1 170 ? -1.808 3.382 16.013 1.00 97.81 170 LYS A C 1
ATOM 1339 O O . LYS A 1 170 ? -3.040 3.415 16.031 1.00 97.81 170 LYS A O 1
ATOM 1344 N N . GLN A 1 171 ? -1.097 3.106 14.923 1.00 98.38 171 GLN A N 1
ATOM 1345 C CA . GLN A 1 171 ? -1.659 2.579 13.677 1.00 98.38 171 GLN A CA 1
ATOM 1346 C C . GLN A 1 171 ? -2.078 1.120 13.914 1.00 98.38 171 GLN A C 1
ATOM 1348 O O . GLN A 1 171 ? -1.275 0.326 14.417 1.00 98.38 171 GLN A O 1
ATOM 1353 N N . LYS A 1 172 ? -3.324 0.747 13.605 1.00 98.25 172 LYS A N 1
ATOM 1354 C CA . LYS A 1 172 ? -3.889 -0.565 13.984 1.00 98.25 172 LYS A CA 1
ATOM 1355 C C . LYS A 1 172 ? -4.371 -1.339 12.769 1.00 98.25 172 LYS A C 1
ATOM 1357 O O . LYS A 1 172 ? -5.086 -0.789 11.942 1.00 98.25 172 LYS A O 1
ATOM 1362 N N . LEU A 1 173 ? -4.029 -2.622 12.715 1.00 98.44 173 LEU A N 1
ATOM 1363 C CA . LEU A 1 173 ? -4.672 -3.568 11.811 1.00 98.44 173 LEU A CA 1
ATOM 1364 C C . LEU A 1 173 ? -6.069 -3.850 12.369 1.00 98.44 173 LEU A C 1
ATOM 1366 O O . LEU A 1 173 ? -6.184 -4.288 13.512 1.00 98.44 173 LEU A O 1
ATOM 1370 N N . LEU A 1 174 ? -7.102 -3.520 11.603 1.00 98.38 174 LEU A N 1
ATOM 1371 C CA . LEU A 1 174 ? -8.502 -3.687 11.995 1.00 98.38 174 LEU A CA 1
ATOM 1372 C C . LEU A 1 174 ? -9.099 -4.976 11.430 1.00 98.38 174 LEU A C 1
ATOM 1374 O O . LEU A 1 174 ? -9.980 -5.568 12.041 1.00 98.38 174 LEU A O 1
ATOM 1378 N N . TYR A 1 175 ? -8.624 -5.387 10.259 1.00 98.38 175 TYR A N 1
ATOM 1379 C CA . TYR A 1 175 ? -9.108 -6.545 9.524 1.00 98.38 175 TYR A CA 1
ATOM 1380 C C . TYR A 1 175 ? -7.981 -7.078 8.634 1.00 98.38 175 TYR A C 1
ATOM 1382 O O . TYR A 1 175 ? -7.182 -6.286 8.124 1.00 98.38 175 TYR A O 1
ATOM 1390 N N . LEU A 1 176 ? -7.925 -8.398 8.461 1.00 98.00 176 LEU A N 1
ATOM 1391 C CA . LEU A 1 176 ? -6.970 -9.100 7.607 1.00 98.00 176 LEU A CA 1
ATOM 1392 C C . LEU A 1 176 ? -7.641 -10.356 7.040 1.00 98.00 176 LEU A C 1
ATOM 1394 O O . LEU A 1 176 ? -8.167 -11.159 7.808 1.00 98.00 176 LEU A O 1
ATOM 1398 N N . ASN A 1 177 ? -7.606 -10.525 5.719 1.00 96.31 177 ASN A N 1
ATOM 1399 C CA . ASN A 1 177 ? -8.153 -11.689 5.032 1.00 96.31 177 ASN A CA 1
ATOM 1400 C C . ASN A 1 177 ? -7.025 -12.560 4.460 1.00 96.31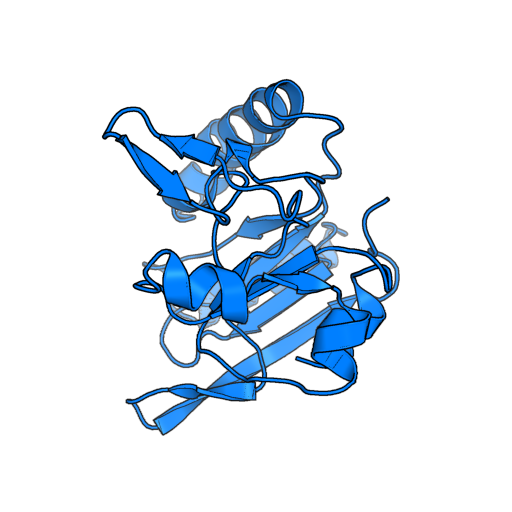 177 ASN A C 1
ATOM 1402 O O . ASN A 1 177 ? -6.375 -12.138 3.502 1.00 96.31 177 ASN A O 1
ATOM 1406 N N . PRO A 1 178 ? -6.805 -13.776 4.987 1.00 92.56 178 PRO A N 1
ATOM 1407 C CA . PRO A 1 178 ? -5.756 -14.661 4.493 1.00 92.56 178 PRO A CA 1
ATOM 1408 C C . PRO A 1 178 ? -6.031 -15.271 3.118 1.00 92.56 178 PRO A C 1
ATOM 1410 O O . PRO A 1 178 ? -5.107 -15.766 2.485 1.00 92.56 178 PRO A O 1
ATOM 1413 N N . ASN A 1 179 ? -7.269 -15.201 2.625 1.00 90.88 179 ASN A N 1
ATOM 1414 C CA . ASN A 1 179 ? -7.652 -15.780 1.336 1.00 90.88 179 ASN A CA 1
ATOM 1415 C C . ASN A 1 179 ? -7.472 -14.811 0.157 1.00 90.88 179 ASN A C 1
ATOM 1417 O O . ASN A 1 179 ? -7.841 -15.143 -0.963 1.00 90.88 179 ASN A O 1
ATOM 1421 N N . LEU A 1 180 ? -6.952 -13.604 0.403 1.00 88.50 180 LEU A N 1
ATOM 1422 C CA . LEU A 1 180 ? -6.753 -12.561 -0.610 1.00 88.50 180 LEU A CA 1
ATOM 1423 C C . LEU A 1 180 ? -5.277 -12.202 -0.774 1.00 88.50 180 LEU A C 1
ATOM 1425 O O . LEU A 1 180 ? -4.932 -11.045 -1.012 1.00 88.50 180 LEU A O 1
ATOM 1429 N N . LYS A 1 181 ? -4.411 -13.207 -0.640 1.00 75.44 181 LYS A N 1
ATOM 1430 C CA . LYS A 1 181 ? -3.031 -13.138 -1.104 1.00 75.44 181 LYS A CA 1
ATOM 1431 C C . LYS A 1 181 ? -3.103 -12.990 -2.628 1.00 75.44 181 LYS A C 1
ATOM 1433 O O . LYS A 1 181 ? -3.457 -13.951 -3.300 1.00 75.44 181 LYS A O 1
ATOM 1438 N N . GLY A 1 182 ? -2.940 -11.769 -3.146 1.00 62.09 182 GLY A N 1
ATOM 1439 C CA . GLY A 1 182 ? -3.021 -11.513 -4.593 1.00 62.09 182 GLY A CA 1
ATOM 1440 C C . GLY A 1 182 ? -2.111 -12.470 -5.373 1.00 62.09 182 GLY A C 1
ATOM 1441 O O . GLY A 1 182 ? -1.087 -12.893 -4.826 1.00 62.09 182 GLY A O 1
ATOM 1442 N N . ASN A 1 183 ? -2.490 -12.826 -6.604 1.00 51.00 183 ASN A N 1
ATOM 1443 C CA . ASN A 1 183 ? -1.767 -13.829 -7.392 1.00 51.00 183 ASN A CA 1
ATOM 1444 C C . ASN A 1 183 ? -0.334 -13.381 -7.742 1.00 51.00 183 ASN A C 1
ATOM 1446 O O . ASN A 1 183 ? 0.004 -12.171 -7.661 1.00 51.00 183 ASN A O 1
#

Mean predicted aligned error: 2.81 Å

pLDDT: mean 96.06, std 4.96, range [51.0, 98.69]

Foldseek 3Di:
DLVLLVQQDDQQFWKFAAEPPQAPVSRLVRTGGSVVCNVPPDHYFKMFSAGFQSDWDQDPVRGIDCQALNRGDWQFWQKWKADPDAPVVQVVVVVVCVVVVFQFQWWKASQPGMIITTGTDGAPDPVSLCVVQLPPVQVVHRVVVRTPSVRSRRSHMDGDAQDQDPVRGGIHTPDHDSVRNHD